Protein AF-A0A1J3K591-F1 (afdb_monomer_lite)

pLDDT: mean 91.21, std 9.26, range [36.5, 98.31]

Sequence (215 aa):
TPMNSPNGIKGLLQYFNLVEGCITMIKAYQNDNNFTYDWIVRTRVDGYWSDPLDAEYFITGQYLVPPGSSYGGLNDRFGVGDLNTSTVALSRLSLIPDLDSAGLTRLNSESAFKAQLSTHRVPYVTKPLPFCIMTDRTYDFPPSSYGVLVAALSSRGPLNGAKCRPCTVACSGSCVAEVMGKLNRGWSWTEWENGTMKLCDAHGDWEEGWEKIFD

Secondary structure (DSSP, 8-state):
--TT-TTHHHHHHHHHHHHHHHHHHHHHHHHHHT---S-EEEE-TTEEESSPPPGGG--TT-EEE-SSS-SSS---SEEEE-HHHHHHHH-TTTTHHHHHHTT--S--HHHHHHHHHHHTT--EEE---BEEEE------SSPPTTS--EEETT--S-BTT-EEE---EEE-THHHHHHHHHS-TTTT----GGGT--EE--SSSPPTTTHHHH-

Structure (mmCIF, N/CA/C/O backbone):
data_AF-A0A1J3K591-F1
#
_entry.id   AF-A0A1J3K591-F1
#
loop_
_atom_site.group_PDB
_atom_site.id
_atom_site.type_symbol
_atom_site.label_atom_id
_atom_site.label_alt_id
_atom_site.label_comp_id
_atom_site.label_asym_id
_atom_site.label_entity_id
_atom_site.label_seq_id
_atom_site.pdbx_PDB_ins_code
_atom_site.Cartn_x
_atom_site.Cartn_y
_atom_site.Cartn_z
_atom_site.occupancy
_atom_site.B_iso_or_equiv
_atom_site.auth_seq_id
_atom_site.auth_comp_id
_atom_site.auth_asym_id
_atom_site.auth_atom_id
_atom_site.pdbx_PDB_model_num
ATOM 1 N N . THR A 1 1 ? -10.699 21.336 -6.029 1.00 36.50 1 THR A N 1
ATOM 2 C CA . THR A 1 1 ? -10.665 20.051 -6.762 1.00 36.50 1 THR A CA 1
ATOM 3 C C . THR A 1 1 ? -9.854 19.066 -5.946 1.00 36.50 1 THR A C 1
ATOM 5 O O . THR A 1 1 ? -8.801 19.479 -5.470 1.00 36.50 1 THR A O 1
ATOM 8 N N . PRO A 1 2 ? -10.321 17.827 -5.698 1.00 44.12 2 PRO A N 1
ATOM 9 C CA . PRO A 1 2 ? -9.485 16.821 -5.047 1.00 44.12 2 PRO A CA 1
ATOM 10 C C . PRO A 1 2 ? -8.272 16.607 -5.951 1.00 44.12 2 PRO A C 1
ATOM 12 O O . PRO A 1 2 ? -8.447 16.297 -7.129 1.00 44.12 2 PRO A O 1
ATOM 15 N N . MET A 1 3 ? -7.068 16.865 -5.448 1.00 46.94 3 MET A N 1
ATOM 16 C CA . MET A 1 3 ? -5.860 16.704 -6.251 1.00 46.94 3 MET A CA 1
ATOM 17 C C . MET A 1 3 ? -5.702 15.220 -6.600 1.00 46.94 3 MET A C 1
ATOM 19 O O . MET A 1 3 ? -5.482 14.392 -5.719 1.00 46.94 3 MET A O 1
ATOM 23 N N . ASN A 1 4 ? -5.832 14.909 -7.890 1.00 54.69 4 ASN A N 1
ATOM 24 C CA . ASN A 1 4 ? -5.330 13.691 -8.531 1.00 54.69 4 ASN A CA 1
ATOM 25 C C . ASN A 1 4 ? -5.955 12.344 -8.112 1.00 54.69 4 ASN A C 1
ATOM 27 O O . ASN A 1 4 ? -5.320 11.306 -8.269 1.00 54.69 4 ASN A O 1
ATOM 31 N N . SER A 1 5 ? -7.211 12.315 -7.646 1.00 50.78 5 SER A N 1
ATOM 32 C CA . SER A 1 5 ? -7.946 11.044 -7.500 1.00 50.78 5 SER A CA 1
ATOM 33 C C . SER A 1 5 ? -8.604 10.635 -8.830 1.00 50.78 5 SER A C 1
ATOM 35 O O . SER A 1 5 ? -9.324 11.456 -9.414 1.00 50.78 5 SER A O 1
ATOM 37 N N . PRO A 1 6 ? -8.410 9.392 -9.319 1.00 57.81 6 PRO A N 1
ATOM 38 C CA . PRO A 1 6 ? -9.146 8.879 -10.473 1.00 57.81 6 PRO A CA 1
ATOM 39 C C . PRO A 1 6 ? -10.658 9.006 -10.232 1.00 57.81 6 PRO A C 1
ATOM 41 O O . PRO A 1 6 ? -11.162 8.560 -9.205 1.00 57.81 6 PRO A O 1
ATOM 44 N N . ASN A 1 7 ? -11.391 9.632 -11.158 1.00 63.91 7 ASN A N 1
ATOM 45 C CA . ASN A 1 7 ? -12.834 9.918 -11.042 1.00 63.91 7 ASN A CA 1
ATOM 46 C C . ASN A 1 7 ? -13.238 10.914 -9.926 1.00 63.91 7 ASN A C 1
ATOM 48 O O . ASN A 1 7 ? -14.419 11.015 -9.574 1.00 63.91 7 ASN A O 1
ATOM 52 N N . GLY A 1 8 ? -12.287 11.683 -9.383 1.00 78.69 8 GLY A N 1
ATOM 53 C CA . GLY A 1 8 ? -12.548 12.753 -8.417 1.00 78.69 8 GLY A CA 1
ATOM 54 C C . GLY A 1 8 ? -13.174 12.259 -7.107 1.00 78.69 8 GLY A C 1
ATOM 55 O O . GLY A 1 8 ? -12.870 11.175 -6.619 1.00 78.69 8 GLY A O 1
ATOM 56 N N . ILE A 1 9 ? -14.067 13.062 -6.516 1.00 82.44 9 ILE A N 1
ATOM 57 C CA . ILE A 1 9 ? -14.660 12.755 -5.202 1.00 82.44 9 ILE A CA 1
ATOM 58 C C . ILE A 1 9 ? -15.518 11.481 -5.212 1.00 82.44 9 ILE A C 1
ATOM 60 O O . ILE A 1 9 ? -15.535 10.752 -4.228 1.00 82.44 9 ILE A O 1
ATOM 64 N N . LYS A 1 10 ? -16.188 11.174 -6.333 1.00 84.69 10 LYS A N 1
ATOM 65 C CA . LYS A 1 10 ? -17.018 9.966 -6.462 1.00 84.69 10 LYS A CA 1
ATOM 66 C C . LYS A 1 10 ? -16.167 8.699 -6.377 1.00 84.69 10 LYS A C 1
ATOM 68 O O . LYS A 1 10 ? -16.510 7.796 -5.622 1.00 84.69 10 LYS A O 1
ATOM 73 N N . GLY A 1 11 ? -15.051 8.664 -7.110 1.00 85.44 11 GLY A N 1
ATOM 74 C CA . GLY A 1 11 ? -14.112 7.540 -7.067 1.00 85.44 11 GLY A CA 1
ATOM 75 C C . GLY A 1 11 ? -13.508 7.350 -5.677 1.00 85.44 11 GLY A C 1
ATOM 76 O O . GLY A 1 11 ? -13.436 6.228 -5.181 1.00 85.44 11 GLY A O 1
ATOM 77 N N . LEU A 1 12 ? -13.156 8.453 -5.013 1.00 86.69 12 LEU A N 1
ATOM 78 C CA . LEU A 1 12 ? -12.618 8.419 -3.656 1.00 86.69 12 LEU A CA 1
ATOM 79 C C . LEU A 1 12 ? -13.618 7.854 -2.634 1.00 86.69 12 LEU A C 1
ATOM 81 O O . LEU A 1 12 ? -13.263 6.965 -1.865 1.00 86.69 12 LEU A O 1
ATOM 85 N N . LEU A 1 13 ? -14.869 8.325 -2.648 1.00 91.00 13 LEU A N 1
ATOM 86 C CA . LEU A 1 13 ? -15.908 7.834 -1.737 1.00 91.00 13 LEU A CA 1
ATOM 87 C C . LEU A 1 13 ? -16.252 6.365 -1.996 1.00 91.00 13 LEU A C 1
ATOM 89 O O . LEU A 1 13 ? -16.456 5.610 -1.049 1.00 91.00 13 LEU A O 1
ATOM 93 N N . GLN A 1 14 ? -16.266 5.937 -3.263 1.00 91.00 14 GLN A N 1
ATOM 94 C CA . GLN A 1 14 ? -16.446 4.527 -3.604 1.00 91.00 14 GLN A CA 1
ATOM 95 C C . GLN A 1 14 ? -15.313 3.670 -3.031 1.00 91.00 14 GLN A C 1
ATOM 97 O O . GLN A 1 14 ? -15.577 2.635 -2.425 1.00 91.00 14 GLN A O 1
ATOM 102 N N . TYR A 1 15 ? -14.060 4.105 -3.182 1.00 90.00 15 TYR A N 1
ATOM 103 C CA . TYR A 1 15 ? -12.916 3.415 -2.593 1.00 90.00 15 TYR A CA 1
ATOM 104 C C . TYR A 1 15 ? -13.017 3.343 -1.063 1.00 90.00 15 TYR A C 1
ATOM 106 O O . TYR A 1 15 ? -12.830 2.270 -0.496 1.00 90.00 15 TYR A O 1
ATOM 114 N N . PHE A 1 16 ? -13.374 4.442 -0.395 1.00 93.81 16 PHE A N 1
ATOM 115 C CA . PHE A 1 16 ? -13.550 4.455 1.061 1.00 93.81 16 PHE A CA 1
ATOM 116 C C . PHE A 1 16 ? -14.646 3.495 1.514 1.00 93.81 16 PHE A C 1
ATOM 118 O O . PHE A 1 16 ? -14.434 2.740 2.457 1.00 93.81 16 PHE A O 1
ATOM 125 N N . ASN A 1 17 ? -15.768 3.456 0.796 1.00 94.31 17 ASN A N 1
ATOM 126 C CA . ASN A 1 17 ? -16.847 2.515 1.067 1.00 94.31 17 ASN A CA 1
ATOM 127 C C . ASN A 1 17 ? -16.401 1.050 0.909 1.00 94.31 17 ASN A C 1
ATOM 129 O O . ASN A 1 17 ? -16.771 0.207 1.719 1.00 94.31 17 ASN A O 1
ATOM 133 N N . LEU A 1 18 ? -15.585 0.737 -0.106 1.00 93.00 18 LEU A N 1
ATOM 134 C CA . LEU A 1 18 ? -15.038 -0.612 -0.294 1.00 93.00 18 LEU A CA 1
ATOM 135 C C . LEU A 1 18 ? -14.088 -1.007 0.843 1.00 93.00 18 LEU A C 1
ATOM 137 O O . LEU A 1 18 ? -14.161 -2.130 1.332 1.00 93.00 18 LEU A O 1
ATOM 141 N N . VAL A 1 19 ? -13.221 -0.089 1.280 1.00 93.81 19 VAL A N 1
ATOM 142 C CA . VAL A 1 19 ? -12.299 -0.339 2.399 1.00 93.81 19 VAL A CA 1
ATOM 143 C C . VAL A 1 19 ? -13.063 -0.530 3.711 1.00 93.81 19 VAL A C 1
ATOM 145 O O . VAL A 1 19 ? -12.751 -1.446 4.469 1.00 93.81 19 VAL A O 1
ATOM 148 N N . GLU A 1 20 ? -14.089 0.280 3.961 1.00 95.31 20 GLU A N 1
ATOM 149 C CA . GLU A 1 20 ? -14.912 0.159 5.166 1.00 95.31 20 GLU A CA 1
ATOM 150 C C . GLU A 1 20 ? -15.791 -1.097 5.157 1.00 95.31 20 GLU A C 1
ATOM 152 O O . GLU A 1 20 ? -15.973 -1.742 6.189 1.00 95.31 20 GLU A O 1
ATOM 157 N N . GLY A 1 21 ? -16.248 -1.534 3.983 1.00 95.69 21 GLY A N 1
ATOM 158 C CA . GLY A 1 21 ? -16.931 -2.818 3.832 1.00 95.69 21 GLY A CA 1
ATOM 159 C C . GLY A 1 21 ? -16.119 -3.997 4.384 1.00 95.69 21 GLY A C 1
ATOM 160 O O . GLY A 1 21 ? -16.699 -4.908 4.975 1.00 95.69 21 GLY A O 1
ATOM 161 N N . CYS A 1 22 ? -14.783 -3.954 4.292 1.00 94.56 22 CYS A N 1
ATOM 162 C CA . CYS A 1 22 ? -13.920 -4.997 4.849 1.00 94.56 22 CYS A CA 1
ATOM 163 C C . CYS A 1 22 ? -14.052 -5.115 6.374 1.00 94.56 22 CYS A C 1
ATOM 165 O O . CYS A 1 22 ? -14.155 -6.231 6.880 1.00 94.56 22 CYS A O 1
ATOM 167 N N . ILE A 1 23 ? -14.084 -4.000 7.121 1.00 94.88 23 ILE A N 1
ATOM 168 C CA . ILE A 1 23 ? -14.222 -4.073 8.585 1.00 94.88 23 ILE A CA 1
ATOM 169 C C . ILE A 1 23 ? -15.619 -4.555 8.991 1.00 94.88 23 ILE A C 1
ATOM 171 O O . ILE A 1 23 ? -15.750 -5.286 9.973 1.00 94.88 23 ILE A O 1
ATOM 175 N N . THR A 1 24 ? -16.653 -4.227 8.211 1.00 95.69 24 THR A N 1
ATOM 176 C CA . THR A 1 24 ? -17.999 -4.783 8.408 1.00 95.69 24 THR A CA 1
ATOM 177 C C . THR A 1 24 ? -18.005 -6.301 8.230 1.00 95.69 24 THR A C 1
ATOM 179 O O . THR A 1 24 ? -18.540 -7.006 9.084 1.00 95.69 24 THR A O 1
ATOM 182 N N . MET A 1 25 ? -17.365 -6.819 7.176 1.00 96.62 25 MET A N 1
ATOM 183 C CA . MET A 1 25 ? -17.257 -8.264 6.940 1.00 96.62 25 MET A CA 1
ATOM 184 C C . MET A 1 25 ? -16.450 -8.977 8.031 1.00 96.62 25 MET A C 1
ATOM 186 O O . MET A 1 25 ? -16.876 -10.023 8.514 1.00 96.62 25 MET A O 1
ATOM 190 N N . ILE A 1 26 ? -15.323 -8.396 8.455 1.00 96.12 26 ILE A N 1
ATOM 191 C CA . ILE A 1 26 ? -14.495 -8.925 9.548 1.00 96.12 26 ILE A CA 1
ATOM 192 C C . ILE A 1 26 ? -15.321 -9.050 10.835 1.00 96.12 26 ILE A C 1
ATOM 194 O O . ILE A 1 26 ? -15.361 -10.121 11.438 1.00 96.12 26 ILE A O 1
ATOM 198 N N . LYS A 1 27 ? -16.034 -7.984 11.225 1.00 95.94 27 LYS A N 1
ATOM 199 C CA . LYS A 1 27 ? -16.875 -7.973 12.432 1.00 95.94 27 LYS A CA 1
ATOM 200 C C . LYS A 1 27 ? -18.019 -8.981 12.354 1.00 95.94 27 LYS A C 1
ATOM 202 O O . LYS A 1 27 ? -18.279 -9.665 13.338 1.00 95.94 27 LYS A O 1
ATOM 207 N N . ALA A 1 28 ? -18.686 -9.087 11.203 1.00 97.62 28 ALA A N 1
ATOM 208 C CA . ALA A 1 28 ? -19.743 -10.076 10.999 1.00 97.62 28 ALA A CA 1
ATOM 209 C C . ALA A 1 28 ? -19.204 -11.501 11.192 1.00 97.62 28 ALA A C 1
ATOM 211 O O . ALA A 1 28 ? -19.742 -12.258 11.992 1.00 97.62 28 ALA A O 1
ATOM 212 N N . TYR A 1 29 ? -18.073 -11.822 10.560 1.00 97.94 29 TYR A N 1
ATOM 213 C CA . TYR A 1 29 ? -17.468 -13.147 10.665 1.00 97.94 29 TYR A CA 1
ATOM 214 C C . TYR A 1 29 ? -17.011 -13.488 12.092 1.00 97.94 29 TYR A C 1
ATOM 216 O O . TYR A 1 29 ? -17.231 -14.606 12.553 1.00 97.94 29 TYR A O 1
ATOM 224 N N . GLN A 1 30 ? -16.419 -12.530 12.814 1.00 97.62 30 GLN A N 1
ATOM 225 C CA . GLN A 1 30 ? -16.066 -12.692 14.229 1.00 97.62 30 GLN A CA 1
ATOM 226 C C . GLN A 1 30 ? -17.287 -13.009 15.100 1.00 97.62 30 GLN A C 1
ATOM 228 O O . GLN A 1 30 ? -17.226 -13.910 15.936 1.00 97.62 30 GLN A O 1
ATOM 233 N N . ASN A 1 31 ? -18.392 -12.288 14.888 1.00 97.75 31 ASN A N 1
ATOM 234 C CA . ASN A 1 31 ? -19.629 -12.482 15.640 1.00 97.75 31 ASN A CA 1
ATOM 235 C C . ASN A 1 31 ? -20.258 -13.848 15.347 1.00 97.75 31 ASN A C 1
ATOM 237 O O . ASN A 1 31 ? -20.613 -14.565 16.279 1.00 97.75 31 ASN A O 1
ATOM 241 N N . ASP A 1 32 ? -20.340 -14.229 14.071 1.00 98.31 32 ASP A N 1
ATOM 242 C CA . ASP A 1 32 ? -20.956 -15.488 13.640 1.00 98.31 32 ASP A CA 1
ATOM 243 C C . ASP A 1 32 ? -20.178 -16.723 14.124 1.00 98.31 32 ASP A C 1
ATOM 245 O O . ASP A 1 32 ? -20.752 -17.797 14.295 1.00 98.31 32 ASP A O 1
ATOM 249 N N . ASN A 1 33 ? -18.872 -16.574 14.372 1.00 98.19 33 ASN A N 1
ATOM 250 C CA . ASN A 1 33 ? -17.979 -17.674 14.748 1.00 98.19 33 ASN A CA 1
ATOM 251 C C . ASN A 1 33 ? -17.419 -17.560 16.177 1.00 98.19 33 ASN A C 1
ATOM 253 O O . ASN A 1 33 ? -16.599 -18.386 16.574 1.00 98.19 33 ASN A O 1
ATOM 257 N N . ASN A 1 34 ? -17.850 -16.562 16.954 1.00 97.44 34 ASN A N 1
ATOM 258 C CA . ASN A 1 34 ? -17.456 -16.340 18.348 1.00 97.44 34 ASN A CA 1
ATOM 259 C C . ASN A 1 34 ? -15.929 -16.344 18.587 1.00 97.44 34 ASN A C 1
ATOM 261 O O . ASN A 1 34 ? -15.426 -17.018 19.489 1.00 97.44 34 ASN A O 1
ATOM 265 N N . PHE A 1 35 ? -15.181 -15.591 17.777 1.00 97.31 35 PHE A N 1
ATOM 266 C CA . PHE A 1 35 ? -13.743 -15.385 17.980 1.00 97.31 35 PHE A CA 1
ATOM 267 C C . PHE A 1 35 ? -13.322 -13.955 17.630 1.00 97.31 35 PHE A C 1
ATOM 269 O O . PHE A 1 35 ? -14.078 -13.186 17.032 1.00 97.31 35 PHE A O 1
ATOM 276 N N . THR A 1 36 ? -12.091 -13.591 17.988 1.00 95.81 36 THR A N 1
ATOM 277 C CA . THR A 1 36 ? -11.501 -12.307 17.608 1.00 95.81 36 THR A CA 1
ATOM 278 C C . THR A 1 36 ? -10.207 -12.476 16.841 1.00 95.81 36 THR A C 1
ATOM 280 O O . THR A 1 36 ? -9.380 -13.304 17.208 1.00 95.81 36 THR A O 1
ATOM 283 N N . TYR A 1 37 ? -10.024 -11.680 15.787 1.00 97.31 37 TYR A N 1
ATOM 284 C CA . TYR A 1 37 ? -8.741 -11.609 15.099 1.00 97.31 37 TYR A CA 1
ATOM 285 C C . TYR A 1 37 ? -7.744 -10.822 15.945 1.00 97.31 37 TYR A C 1
ATOM 287 O O . TYR A 1 37 ? -8.010 -9.673 16.299 1.00 97.31 37 TYR A O 1
ATOM 295 N N . ASP A 1 38 ? -6.582 -11.415 16.206 1.00 96.50 38 ASP A N 1
ATOM 296 C CA . ASP A 1 38 ? -5.453 -10.696 16.803 1.00 96.50 38 ASP A CA 1
ATOM 297 C C . ASP A 1 38 ? -4.867 -9.675 15.822 1.00 96.50 38 ASP A C 1
ATOM 299 O O . ASP A 1 38 ? -4.450 -8.588 16.218 1.00 96.50 38 ASP A O 1
ATOM 303 N N . TRP A 1 39 ? -4.889 -10.009 14.528 1.00 97.75 39 TRP A N 1
ATOM 304 C CA . TRP A 1 39 ? -4.283 -9.223 13.460 1.00 97.75 39 TRP A CA 1
ATOM 305 C C . TRP A 1 39 ? -5.177 -9.158 12.234 1.00 97.75 39 TRP A C 1
ATOM 307 O O . TRP A 1 39 ? -5.773 -10.152 11.821 1.00 97.75 39 TRP A O 1
ATOM 317 N N . ILE A 1 40 ? -5.211 -7.986 11.611 1.00 97.75 40 ILE A N 1
ATOM 318 C CA . ILE A 1 40 ? -5.863 -7.757 10.329 1.00 97.75 40 ILE A CA 1
ATOM 319 C C . ILE A 1 40 ? -4.792 -7.302 9.344 1.00 97.75 40 ILE A C 1
ATOM 321 O O . ILE A 1 40 ? -4.128 -6.285 9.548 1.00 97.75 40 ILE A O 1
ATOM 32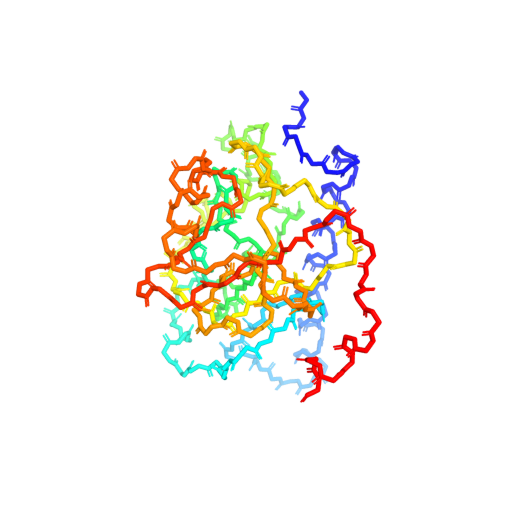5 N N . VAL A 1 41 ? -4.641 -8.064 8.262 1.00 96.38 41 VAL A N 1
ATOM 326 C CA . VAL A 1 41 ? -3.754 -7.737 7.144 1.00 96.38 41 VAL A CA 1
ATOM 327 C C . VAL A 1 41 ? -4.611 -7.270 5.978 1.00 96.38 41 VAL A C 1
ATOM 329 O O . VAL A 1 41 ? -5.421 -8.022 5.437 1.00 96.38 41 VAL A O 1
ATOM 332 N N . ARG A 1 42 ? -4.426 -6.018 5.570 1.00 94.81 42 ARG A N 1
ATOM 333 C CA . ARG A 1 42 ? -5.060 -5.438 4.392 1.00 94.81 42 ARG A CA 1
ATOM 334 C C . ARG A 1 42 ? -4.044 -5.414 3.265 1.00 94.81 42 ARG A C 1
ATOM 336 O O . ARG A 1 42 ? -3.058 -4.688 3.323 1.00 94.81 42 ARG A O 1
ATOM 343 N N . THR A 1 43 ? -4.352 -6.104 2.176 1.00 92.25 43 THR A N 1
ATOM 344 C CA . THR A 1 43 ? -3.591 -6.027 0.925 1.00 92.25 43 THR A CA 1
ATOM 345 C C . THR A 1 43 ? -4.526 -5.864 -0.270 1.00 92.25 43 THR A C 1
ATOM 347 O O . THR A 1 43 ? -5.741 -6.034 -0.149 1.00 92.25 43 THR A O 1
ATOM 350 N N . ARG A 1 44 ? -3.971 -5.497 -1.424 1.00 90.00 44 ARG A N 1
ATOM 351 C CA . ARG A 1 44 ? -4.699 -5.526 -2.693 1.00 90.00 44 ARG A CA 1
ATOM 352 C C . ARG A 1 44 ? -4.561 -6.907 -3.335 1.00 90.00 44 ARG A C 1
ATOM 354 O O . ARG A 1 44 ? -3.530 -7.555 -3.197 1.00 90.00 44 ARG A O 1
ATOM 361 N N . VAL A 1 45 ? -5.591 -7.327 -4.069 1.00 89.75 45 VAL A N 1
ATOM 362 C CA . VAL A 1 45 ? -5.610 -8.620 -4.782 1.00 89.75 45 VAL A CA 1
ATOM 363 C C . VAL A 1 45 ? -4.627 -8.641 -5.958 1.00 89.75 45 VAL A C 1
ATOM 365 O O . VAL A 1 45 ? -4.115 -9.693 -6.309 1.00 89.75 45 VAL A O 1
ATOM 368 N N . ASP A 1 46 ? -4.312 -7.479 -6.531 1.00 92.94 46 ASP A N 1
ATOM 369 C CA . ASP A 1 46 ? -3.318 -7.310 -7.600 1.00 92.94 46 ASP A CA 1
ATOM 370 C C . ASP A 1 46 ? -1.880 -7.128 -7.067 1.00 92.94 46 ASP A C 1
ATOM 372 O O . ASP A 1 46 ? -1.021 -6.571 -7.753 1.00 92.94 46 ASP A O 1
ATOM 376 N N . GLY A 1 47 ? -1.617 -7.552 -5.827 1.00 92.81 47 GLY A N 1
ATOM 377 C CA . GLY A 1 47 ? -0.292 -7.520 -5.218 1.00 92.81 47 GLY A CA 1
ATOM 378 C C . GLY A 1 47 ? 0.530 -8.768 -5.547 1.00 92.81 47 GLY A C 1
ATOM 379 O O . GLY A 1 47 ? 0.081 -9.880 -5.283 1.00 92.81 47 GLY A O 1
ATOM 380 N N . TYR A 1 48 ? 1.748 -8.582 -6.055 1.00 93.12 48 TYR A N 1
ATOM 381 C CA . TYR A 1 48 ? 2.763 -9.632 -6.150 1.00 93.12 48 TYR A CA 1
ATOM 382 C C . TYR A 1 48 ? 3.736 -9.518 -4.975 1.00 93.12 48 TYR A C 1
ATOM 384 O O . TYR A 1 48 ? 4.169 -8.412 -4.647 1.00 93.12 48 TYR A O 1
ATOM 392 N N . TRP A 1 49 ? 4.091 -10.651 -4.372 1.00 92.00 49 TRP A N 1
ATOM 393 C CA . TRP A 1 49 ? 4.972 -10.743 -3.208 1.00 92.00 49 TRP A CA 1
ATOM 394 C C . TRP A 1 49 ? 6.250 -11.481 -3.591 1.00 92.00 49 TRP A C 1
ATOM 396 O O . TRP A 1 49 ? 6.179 -12.618 -4.048 1.00 92.00 49 TRP A O 1
ATOM 406 N N . SER A 1 50 ? 7.406 -10.841 -3.412 1.00 87.88 50 SER A N 1
ATOM 407 C CA . SER A 1 50 ? 8.703 -11.468 -3.693 1.00 87.88 50 SER A CA 1
ATOM 408 C C . SER A 1 50 ? 9.240 -12.270 -2.512 1.00 87.88 50 SER A C 1
ATOM 410 O O . SER A 1 50 ? 10.053 -13.160 -2.725 1.00 87.88 50 SER A O 1
ATOM 412 N N . ASP A 1 51 ? 8.776 -11.977 -1.294 1.00 88.69 51 ASP A N 1
ATOM 413 C CA . ASP A 1 51 ? 9.153 -12.683 -0.069 1.00 88.69 51 ASP A CA 1
ATOM 414 C C . ASP A 1 51 ? 7.962 -12.771 0.914 1.00 88.69 51 ASP A C 1
ATOM 416 O O . ASP A 1 51 ? 7.011 -11.984 0.814 1.00 88.69 51 ASP A O 1
ATOM 420 N N . PRO A 1 52 ? 7.986 -13.716 1.877 1.00 90.12 52 PRO A N 1
ATOM 421 C CA . PRO A 1 52 ? 6.962 -13.836 2.915 1.00 90.12 52 PRO A CA 1
ATOM 422 C C . PRO A 1 52 ? 6.889 -12.624 3.856 1.00 90.12 52 PRO A C 1
ATOM 424 O O . PRO A 1 52 ? 7.858 -11.891 4.046 1.00 90.12 52 PRO A O 1
ATOM 427 N N . LEU A 1 53 ? 5.742 -12.464 4.522 1.00 90.69 53 LEU A N 1
ATOM 428 C CA . LEU A 1 53 ? 5.571 -11.490 5.600 1.00 90.69 53 LEU A CA 1
ATOM 429 C C . LEU A 1 53 ? 6.088 -12.070 6.929 1.00 90.69 53 LEU A C 1
ATOM 431 O O . LEU A 1 53 ? 5.578 -13.083 7.404 1.00 90.69 53 LEU A O 1
ATOM 435 N N . ASP A 1 54 ? 7.081 -11.418 7.528 1.00 91.19 54 ASP A N 1
ATOM 436 C CA . ASP A 1 54 ? 7.684 -11.814 8.806 1.00 91.19 54 ASP A CA 1
ATOM 437 C C . ASP A 1 54 ? 6.815 -11.438 10.033 1.00 91.19 54 ASP A C 1
ATOM 439 O O . ASP A 1 54 ? 5.961 -10.548 9.990 1.00 91.19 54 ASP A O 1
ATOM 443 N N . ALA A 1 55 ? 7.044 -12.101 11.168 1.00 94.12 55 ALA A N 1
ATOM 444 C CA . ALA A 1 55 ? 6.395 -11.787 12.439 1.00 94.12 55 ALA A CA 1
ATOM 445 C C . ALA A 1 55 ? 6.688 -10.351 12.926 1.00 94.12 55 ALA A C 1
ATOM 447 O O . ALA A 1 55 ? 5.874 -9.758 13.635 1.00 94.12 55 ALA A O 1
ATOM 448 N N . GLU A 1 56 ? 7.814 -9.751 12.527 1.00 94.38 56 GLU A N 1
ATOM 449 C CA . GLU A 1 56 ? 8.191 -8.393 12.939 1.00 94.38 56 GLU A CA 1
ATOM 450 C C . GLU A 1 56 ? 7.269 -7.269 12.421 1.00 94.38 56 GLU A C 1
ATOM 452 O O . GLU A 1 56 ? 7.419 -6.108 12.829 1.00 94.38 56 GLU A O 1
ATOM 457 N N . TYR A 1 57 ? 6.350 -7.584 11.500 1.00 95.06 57 TYR A N 1
ATOM 458 C CA . TYR A 1 57 ? 5.360 -6.650 10.956 1.00 95.06 57 TYR A CA 1
ATOM 459 C C . TYR A 1 57 ? 4.081 -6.554 11.806 1.00 95.06 57 TYR A C 1
ATOM 461 O O . TYR A 1 57 ? 3.247 -5.679 11.571 1.00 95.06 57 TYR A O 1
ATOM 469 N N . PHE A 1 58 ? 3.927 -7.417 12.810 1.00 96.75 58 PHE A N 1
ATOM 470 C CA . PHE A 1 58 ? 2.750 -7.493 13.670 1.00 96.75 58 PHE A CA 1
ATOM 471 C C . PHE A 1 58 ? 3.037 -6.809 15.016 1.00 96.75 58 PHE A C 1
ATOM 473 O O . PHE A 1 58 ? 3.512 -7.429 15.967 1.00 96.75 58 PHE A O 1
ATOM 480 N N . ILE A 1 59 ? 2.792 -5.495 15.088 1.00 96.88 59 ILE A N 1
ATOM 481 C CA . ILE A 1 59 ? 3.153 -4.647 16.238 1.00 96.88 59 ILE A CA 1
ATOM 482 C C . ILE A 1 59 ? 1.894 -4.171 16.967 1.00 96.88 59 ILE A C 1
ATOM 484 O O . ILE A 1 59 ? 1.071 -3.453 16.406 1.00 96.88 59 ILE A O 1
ATOM 488 N N . THR A 1 60 ? 1.740 -4.556 18.236 1.00 96.94 60 THR A N 1
ATOM 489 C CA . THR A 1 60 ? 0.510 -4.284 18.993 1.00 96.94 60 THR A CA 1
ATOM 490 C C . THR A 1 60 ? 0.353 -2.789 19.247 1.00 96.94 60 THR A C 1
ATOM 492 O O . THR A 1 60 ? 1.317 -2.100 19.588 1.00 96.94 60 THR A O 1
ATOM 495 N N . GLY A 1 61 ? -0.868 -2.279 19.097 1.00 97.62 61 GLY A N 1
ATOM 496 C CA . GLY A 1 61 ? -1.208 -0.875 19.296 1.00 97.62 61 GLY A CA 1
ATOM 497 C C . GLY A 1 61 ? -0.692 0.061 18.205 1.00 97.62 61 GLY A C 1
ATOM 498 O O . GLY A 1 61 ? -0.796 1.276 18.370 1.00 97.62 61 GLY A O 1
ATOM 499 N N . GLN A 1 62 ? -0.134 -0.464 17.110 1.00 98.06 62 GLN A N 1
ATOM 500 C CA . GLN A 1 62 ? 0.390 0.337 16.006 1.00 98.06 62 GLN A CA 1
ATOM 501 C C . GLN A 1 62 ? -0.136 -0.166 14.665 1.00 98.06 62 GLN A C 1
ATOM 503 O O . G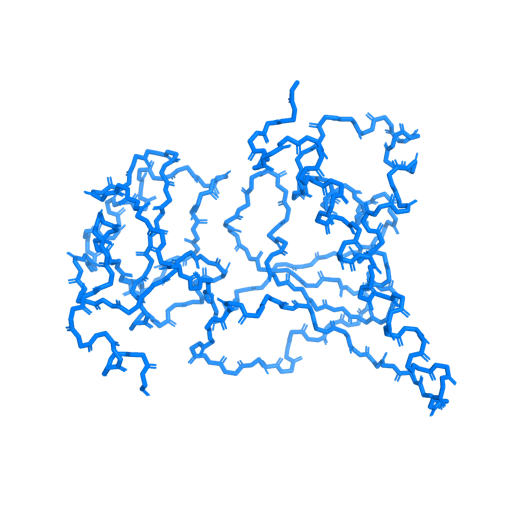LN A 1 62 ? -0.274 -1.366 14.447 1.00 98.06 62 GLN A O 1
ATOM 508 N N . TYR A 1 63 ? -0.398 0.766 13.751 1.00 98.31 63 TYR A N 1
ATOM 509 C CA . TYR A 1 63 ? -0.757 0.438 12.379 1.00 98.31 63 TYR A CA 1
ATOM 510 C C . TYR A 1 63 ? 0.470 0.535 11.469 1.00 98.31 63 TYR A C 1
ATOM 512 O O . TYR A 1 63 ? 1.103 1.585 11.358 1.00 98.31 63 TYR A O 1
ATOM 520 N N . LEU A 1 64 ? 0.829 -0.553 10.807 1.00 97.75 64 LEU A N 1
ATOM 521 C CA . LEU A 1 64 ? 1.970 -0.609 9.908 1.00 97.75 64 LEU A CA 1
ATOM 522 C C . LEU A 1 64 ? 1.553 -0.269 8.480 1.00 97.75 64 LEU A C 1
ATOM 524 O O . LEU A 1 64 ? 0.550 -0.777 7.985 1.00 97.75 64 LEU A O 1
ATOM 528 N N . VAL A 1 65 ? 2.359 0.545 7.802 1.00 96.50 65 VAL A N 1
ATOM 529 C CA . VAL A 1 65 ? 2.22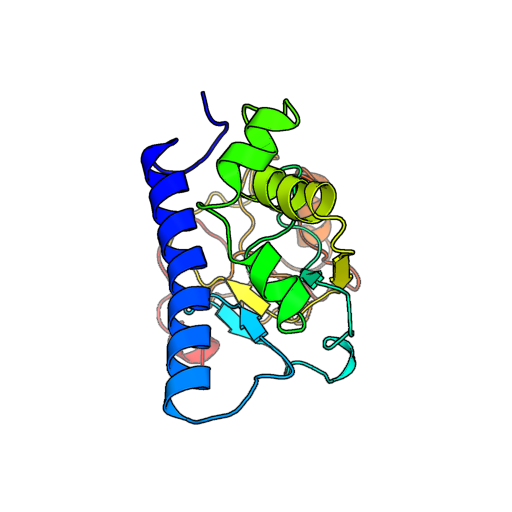6 0.857 6.371 1.00 96.50 65 VAL A CA 1
ATOM 530 C C . VAL A 1 65 ? 3.583 0.745 5.660 1.00 96.50 65 VAL A C 1
ATOM 532 O O . VAL A 1 65 ? 4.626 0.851 6.309 1.00 96.50 65 VAL A O 1
ATOM 535 N N . PRO A 1 66 ? 3.623 0.563 4.331 1.00 94.06 66 PRO A N 1
ATOM 536 C CA . PRO A 1 66 ? 4.871 0.653 3.579 1.00 94.06 66 PRO A CA 1
ATOM 537 C C . PRO A 1 66 ? 5.395 2.102 3.496 1.00 94.06 66 PRO A C 1
ATOM 539 O O . PRO A 1 66 ? 4.603 3.050 3.529 1.00 94.06 66 PRO A O 1
ATOM 542 N N . PRO A 1 67 ? 6.713 2.311 3.339 1.00 91.56 67 PRO A N 1
ATOM 543 C CA . PRO A 1 67 ? 7.269 3.603 2.951 1.00 91.56 67 PRO A CA 1
ATOM 544 C C . PRO A 1 67 ? 7.033 3.890 1.459 1.00 91.56 67 PRO A C 1
ATOM 546 O O . PRO A 1 67 ? 6.733 2.994 0.670 1.00 91.56 67 PRO A O 1
ATOM 549 N N . GLY A 1 68 ? 7.232 5.146 1.055 1.00 86.00 68 GLY A N 1
ATOM 550 C CA . GLY A 1 68 ? 7.197 5.549 -0.353 1.00 86.00 68 GLY A CA 1
ATOM 551 C C . GLY A 1 68 ? 5.832 5.381 -1.024 1.00 86.00 68 GLY A C 1
ATOM 552 O O . GLY A 1 68 ? 4.832 5.078 -0.376 1.00 86.00 68 GLY A O 1
ATOM 553 N N . SER A 1 69 ? 5.794 5.629 -2.336 1.00 78.62 69 SER A N 1
ATOM 554 C CA . SER A 1 69 ? 4.574 5.682 -3.149 1.00 78.62 69 SER A CA 1
ATOM 555 C C . SER A 1 69 ? 3.459 6.479 -2.461 1.00 78.62 69 SER A C 1
ATOM 557 O O . SER A 1 69 ? 2.305 6.044 -2.469 1.00 78.62 69 SER A O 1
ATOM 559 N N . SER A 1 70 ? 3.828 7.602 -1.830 1.00 77.56 70 SER A N 1
ATOM 560 C CA . SER A 1 70 ? 2.912 8.408 -1.040 1.00 77.56 70 SER A CA 1
ATOM 561 C C . SER A 1 70 ? 2.794 9.845 -1.554 1.00 77.56 70 SER A C 1
ATOM 563 O O . SER A 1 70 ? 3.767 10.590 -1.639 1.00 77.56 70 SER A O 1
ATOM 565 N N . TYR A 1 71 ? 1.574 10.272 -1.855 1.00 80.56 71 TYR A N 1
ATOM 566 C CA . TYR A 1 71 ? 1.187 11.608 -2.276 1.00 80.56 71 TYR A CA 1
ATOM 567 C C . TYR A 1 71 ? 0.870 12.510 -1.074 1.00 80.56 71 TYR A C 1
ATOM 569 O O . TYR A 1 71 ? -0.255 12.975 -0.873 1.00 80.56 71 TYR A O 1
ATOM 577 N N . GLY A 1 72 ? 1.882 12.745 -0.232 1.00 80.25 72 GLY A N 1
ATOM 578 C CA . GLY A 1 72 ? 1.762 13.596 0.962 1.00 80.25 72 GLY A CA 1
ATOM 579 C C . GLY A 1 72 ? 0.957 12.962 2.104 1.00 80.25 72 GLY A C 1
ATOM 580 O O . GLY A 1 72 ? 0.444 13.666 2.978 1.00 80.25 72 GLY A O 1
ATOM 581 N N . GLY A 1 73 ? 0.818 11.638 2.090 1.00 90.56 73 GLY A N 1
ATOM 582 C CA . GLY A 1 73 ? 0.057 10.859 3.059 1.00 90.56 73 GLY A CA 1
ATOM 583 C C . GLY A 1 73 ? 0.779 9.590 3.495 1.00 90.56 73 GLY A C 1
ATOM 584 O O . GLY A 1 73 ? 2.005 9.576 3.606 1.00 90.56 73 GLY A O 1
ATOM 585 N N . LEU A 1 74 ? 0.008 8.538 3.763 1.00 93.75 74 LEU A N 1
ATOM 586 C CA . LEU A 1 74 ? 0.523 7.190 4.003 1.00 93.75 74 LEU A CA 1
ATOM 587 C C . LEU A 1 74 ? 0.183 6.287 2.824 1.00 93.75 74 LEU A C 1
ATOM 589 O O . LEU A 1 74 ? -0.932 6.354 2.311 1.00 93.75 74 LEU A O 1
ATOM 593 N N . ASN A 1 75 ? 1.128 5.427 2.448 1.00 92.50 75 ASN A N 1
ATOM 594 C CA . ASN A 1 75 ? 0.912 4.401 1.439 1.00 92.50 75 ASN A CA 1
ATOM 595 C C . ASN A 1 75 ? -0.234 3.487 1.882 1.00 92.50 75 ASN A C 1
ATOM 597 O O . ASN A 1 75 ? -0.118 2.746 2.857 1.00 92.50 75 ASN A O 1
ATOM 601 N N . ASP A 1 76 ? -1.352 3.562 1.169 1.00 90.56 76 ASP A N 1
ATOM 602 C CA . ASP A 1 76 ? -2.576 2.843 1.497 1.00 90.56 76 ASP A CA 1
ATOM 603 C C . ASP A 1 76 ? -2.718 1.542 0.694 1.00 90.56 76 ASP A C 1
ATOM 605 O O . ASP A 1 76 ? -3.815 0.991 0.601 1.00 90.56 76 ASP A O 1
ATOM 609 N N . ARG A 1 77 ? -1.634 1.029 0.090 1.00 92.56 77 ARG A N 1
ATOM 610 C CA . ARG A 1 77 ? -1.630 -0.214 -0.711 1.00 92.56 77 ARG A CA 1
ATOM 611 C C . ARG A 1 77 ? -1.513 -1.469 0.149 1.00 92.56 77 ARG A C 1
ATOM 613 O O . ARG A 1 77 ? -2.011 -2.517 -0.255 1.00 92.56 77 ARG A O 1
ATOM 620 N N . PHE A 1 78 ? -0.970 -1.342 1.353 1.00 94.75 78 PHE A N 1
ATOM 621 C CA . PHE A 1 78 ? -0.898 -2.405 2.347 1.00 94.75 78 PHE A CA 1
ATOM 622 C C . PHE A 1 78 ? -1.067 -1.828 3.752 1.00 94.75 78 PHE A C 1
ATOM 624 O O . PHE A 1 78 ? -0.737 -0.665 3.987 1.00 94.75 78 PHE A O 1
ATOM 631 N N . GLY A 1 79 ? -1.563 -2.631 4.686 1.00 96.38 79 GLY A N 1
ATOM 632 C CA . GLY A 1 79 ? -1.469 -2.300 6.097 1.00 96.38 79 GLY A CA 1
ATOM 633 C C . GLY A 1 79 ? -1.707 -3.488 7.014 1.00 96.38 79 GLY A C 1
ATOM 634 O O . GLY A 1 79 ? -2.392 -4.439 6.642 1.00 96.38 79 GLY A O 1
ATOM 635 N N . VAL A 1 80 ? -1.124 -3.419 8.207 1.00 97.81 80 VAL A N 1
ATOM 636 C CA . VAL A 1 80 ? -1.275 -4.430 9.262 1.00 97.81 80 VAL A CA 1
ATOM 637 C C . VAL A 1 80 ? -1.531 -3.721 10.572 1.00 97.81 80 VAL A C 1
ATOM 639 O O . VAL A 1 80 ? -0.840 -2.763 10.903 1.00 97.81 80 VAL A O 1
ATOM 642 N N . GLY A 1 81 ? -2.497 -4.206 11.333 1.00 98.06 81 GLY A N 1
ATOM 643 C CA . GLY A 1 81 ? -2.719 -3.746 12.692 1.00 98.06 81 GLY A CA 1
ATOM 644 C C . GLY A 1 81 ? -3.491 -4.776 13.492 1.00 98.06 81 GLY A C 1
ATOM 645 O O . GLY A 1 81 ? -4.060 -5.721 12.940 1.00 98.06 81 GLY A O 1
ATOM 646 N N . ASP A 1 82 ? -3.541 -4.570 14.799 1.00 97.31 82 ASP A N 1
ATOM 647 C CA . ASP A 1 82 ? -4.508 -5.265 15.642 1.00 97.31 82 ASP A CA 1
ATOM 648 C C . ASP A 1 82 ? -5.947 -4.819 15.319 1.00 97.31 82 ASP A C 1
ATOM 650 O O . ASP A 1 82 ? -6.186 -3.915 14.507 1.00 97.31 82 ASP A O 1
ATOM 654 N N . LEU A 1 83 ? -6.933 -5.449 15.960 1.00 96.25 83 LEU A N 1
ATOM 655 C CA . LEU A 1 83 ? -8.346 -5.147 15.728 1.00 96.25 83 LEU A CA 1
ATOM 656 C C . LEU A 1 83 ? -8.694 -3.666 15.958 1.00 96.25 83 LEU A C 1
ATOM 658 O O . LEU A 1 83 ? -9.484 -3.094 15.203 1.00 96.25 83 LEU A O 1
ATOM 662 N N . ASN A 1 84 ? -8.102 -3.023 16.966 1.00 96.56 84 ASN A N 1
ATOM 663 C CA . ASN A 1 84 ? -8.428 -1.645 17.339 1.00 96.56 84 ASN A CA 1
ATOM 664 C C . ASN A 1 84 ? -7.868 -0.647 16.324 1.00 96.56 84 ASN A C 1
ATOM 666 O O . ASN A 1 84 ? -8.598 0.190 15.786 1.00 96.56 84 ASN A O 1
ATOM 670 N N . THR A 1 85 ? -6.576 -0.765 16.033 1.00 98.19 85 THR A N 1
ATOM 671 C CA . THR A 1 85 ? -5.883 0.088 15.064 1.00 98.19 85 THR A CA 1
ATOM 672 C C . THR A 1 85 ? -6.449 -0.097 13.659 1.00 98.19 85 THR A C 1
ATOM 674 O O . THR A 1 85 ? -6.711 0.889 12.968 1.00 98.19 85 THR A O 1
ATOM 677 N N . SER A 1 86 ? -6.749 -1.338 13.268 1.00 98.06 86 SER A N 1
ATOM 678 C CA . SER A 1 86 ? -7.355 -1.653 11.972 1.00 98.06 86 SER A CA 1
ATOM 679 C C . SER A 1 86 ? -8.804 -1.195 11.867 1.00 98.06 86 SER A C 1
ATOM 681 O O . SER A 1 86 ? -9.223 -0.764 10.796 1.00 98.06 86 SER A O 1
ATOM 683 N N . THR A 1 87 ? -9.571 -1.213 12.963 1.00 97.44 87 THR A N 1
ATOM 684 C CA . THR A 1 87 ? -10.930 -0.651 12.965 1.00 97.44 87 THR A CA 1
ATOM 685 C C . THR A 1 87 ? -10.894 0.820 12.579 1.00 97.44 87 THR A C 1
ATOM 687 O O . THR A 1 87 ? -11.639 1.229 11.692 1.00 97.44 87 THR A O 1
ATOM 690 N N . VAL A 1 88 ? -9.996 1.606 13.180 1.00 97.81 88 VAL A N 1
ATOM 691 C CA . VAL A 1 88 ? -9.823 3.009 12.789 1.00 97.81 88 VAL A CA 1
ATOM 692 C C . VAL A 1 88 ? -9.326 3.086 11.355 1.00 97.81 88 VAL A C 1
ATOM 694 O O . VAL A 1 88 ? -9.950 3.769 10.555 1.00 97.81 88 VAL A O 1
ATOM 697 N N . ALA A 1 89 ? -8.247 2.379 11.003 1.00 97.38 89 ALA A N 1
ATOM 698 C CA . ALA A 1 89 ? -7.625 2.452 9.682 1.00 97.38 89 ALA A CA 1
ATOM 699 C C . ALA A 1 89 ? -8.605 2.170 8.531 1.00 97.38 89 ALA A C 1
ATOM 701 O O . ALA A 1 89 ? -8.575 2.871 7.519 1.00 97.38 89 ALA A O 1
ATOM 702 N N . LEU A 1 90 ? -9.499 1.195 8.703 1.00 96.88 90 LEU A N 1
ATOM 703 C CA . LEU A 1 90 ? -10.457 0.771 7.683 1.00 96.88 90 LEU A CA 1
ATOM 704 C C . LEU A 1 90 ? -11.759 1.589 7.668 1.00 96.88 90 LEU A C 1
ATOM 706 O O . LEU A 1 90 ? -12.469 1.540 6.669 1.00 96.88 90 LEU A O 1
ATOM 710 N N . SER A 1 91 ? -12.058 2.386 8.700 1.00 96.69 91 SER A N 1
ATOM 711 C CA . SER A 1 91 ? -13.276 3.222 8.784 1.00 96.69 91 SER A CA 1
ATOM 712 C C . SER A 1 91 ? -13.160 4.514 7.958 1.00 96.69 91 SER A C 1
ATOM 714 O O . SER A 1 91 ? -13.271 5.629 8.462 1.00 96.69 91 SER A O 1
ATOM 716 N N . ARG A 1 92 ? -12.848 4.367 6.667 1.00 94.19 92 ARG A N 1
ATOM 717 C CA . ARG A 1 92 ? -12.480 5.473 5.769 1.00 94.19 92 ARG A CA 1
ATOM 718 C C . ARG A 1 92 ? -13.632 6.430 5.467 1.00 94.19 92 ARG A C 1
ATOM 720 O O . ARG A 1 92 ? -13.380 7.594 5.166 1.00 94.19 92 ARG A O 1
ATOM 727 N N . LEU A 1 93 ? -14.870 5.944 5.487 1.00 94.62 93 LEU A N 1
ATOM 728 C CA . LEU A 1 93 ? -16.072 6.698 5.143 1.00 94.62 93 LEU A CA 1
ATOM 729 C C . LEU A 1 93 ? -16.742 7.273 6.396 1.00 94.62 93 LEU A C 1
ATOM 731 O O . LEU A 1 93 ? -17.055 8.464 6.425 1.00 94.62 93 LEU A O 1
ATOM 735 N N . SER A 1 94 ? -16.930 6.459 7.435 1.00 95.94 94 SER A N 1
ATOM 736 C CA . SER A 1 94 ? -17.602 6.873 8.674 1.00 95.94 94 SER A CA 1
ATOM 737 C C . SER A 1 94 ? -16.814 7.890 9.493 1.00 95.94 94 SER A C 1
ATOM 739 O O . SER A 1 94 ? -17.430 8.638 10.246 1.00 95.94 94 SER A O 1
ATOM 741 N N . LEU A 1 95 ? -15.492 7.987 9.309 1.00 96.12 95 LEU A N 1
ATOM 742 C CA . LEU A 1 95 ? -14.650 8.971 10.001 1.00 96.12 95 LEU A CA 1
ATOM 743 C C . LEU A 1 95 ? -14.482 10.300 9.244 1.00 96.12 95 LEU A C 1
ATOM 745 O O . LEU A 1 95 ? -13.800 11.202 9.727 1.00 96.12 95 LEU A O 1
ATOM 749 N N . ILE A 1 96 ? -15.114 10.478 8.076 1.00 94.69 96 ILE A N 1
ATOM 750 C CA . ILE A 1 96 ? -15.087 11.767 7.358 1.00 94.69 96 ILE A CA 1
ATOM 751 C C . ILE A 1 96 ? -15.606 12.938 8.221 1.00 94.69 96 ILE A C 1
ATOM 753 O O . ILE A 1 96 ? -14.952 13.984 8.206 1.00 94.69 96 ILE A O 1
ATOM 757 N N . PRO A 1 97 ? -16.716 12.817 8.982 1.00 96.06 97 PRO A N 1
ATOM 758 C CA . PRO A 1 97 ? -17.198 13.904 9.840 1.00 96.06 97 PRO A CA 1
ATOM 759 C C . PRO A 1 97 ? -16.191 14.336 10.914 1.00 96.06 97 PRO A C 1
ATOM 761 O O . PRO A 1 97 ? -16.125 15.519 11.248 1.00 96.06 97 PRO A O 1
ATOM 764 N N . ASP A 1 98 ? -15.371 13.411 11.415 1.00 97.31 98 ASP A N 1
ATOM 765 C CA . ASP A 1 98 ? -14.342 13.709 12.416 1.00 97.31 98 ASP A CA 1
ATOM 766 C C . ASP A 1 98 ? -13.178 14.490 11.792 1.00 97.31 98 ASP A C 1
ATOM 768 O O . ASP A 1 98 ? -12.643 15.419 12.402 1.00 97.31 98 ASP A O 1
ATOM 772 N N . LEU A 1 99 ? -12.823 14.175 10.539 1.00 96.06 99 LEU A N 1
ATOM 773 C CA . LEU A 1 99 ? -11.855 14.961 9.770 1.00 96.06 99 LEU A CA 1
ATOM 774 C C . LEU A 1 99 ? -12.368 16.381 9.503 1.00 96.06 99 LEU A C 1
ATOM 776 O O . LEU A 1 99 ? -11.622 17.343 9.687 1.00 96.06 99 LEU A O 1
ATOM 780 N N . ASP A 1 100 ? -13.633 16.516 9.104 1.00 95.50 100 ASP A N 1
ATOM 781 C CA . ASP A 1 100 ? -14.261 17.816 8.847 1.00 95.50 100 ASP A CA 1
ATOM 782 C C . ASP A 1 100 ? -14.343 18.666 10.123 1.00 95.50 100 ASP A C 1
ATOM 784 O O . ASP A 1 100 ? -13.928 19.825 10.127 1.00 95.50 100 ASP A O 1
ATOM 788 N N . SER A 1 101 ? -14.750 18.058 11.241 1.00 97.06 101 SER A N 1
ATOM 789 C CA . SER A 1 101 ? -14.811 18.711 12.557 1.00 97.06 101 SER A CA 1
ATOM 790 C C . SER A 1 101 ? -13.434 19.159 13.060 1.00 97.06 101 SER A C 1
ATOM 792 O O . SER A 1 101 ? -13.324 20.158 13.770 1.00 97.06 101 SER A O 1
ATOM 794 N N . ALA A 1 102 ? -12.367 18.460 12.663 1.00 96.38 102 ALA A N 1
ATOM 795 C CA . ALA A 1 102 ? -10.983 18.858 12.916 1.00 96.38 102 ALA A CA 1
ATOM 796 C C . ALA A 1 102 ? -10.456 19.927 11.931 1.00 96.38 102 ALA A C 1
ATOM 798 O O . ALA A 1 102 ? -9.288 20.313 12.003 1.00 96.38 102 ALA A O 1
ATOM 799 N N . GLY A 1 103 ? -11.284 20.403 10.993 1.00 96.31 103 GLY A N 1
ATOM 800 C CA . GLY A 1 103 ? -10.915 21.380 9.965 1.00 96.31 103 GLY A CA 1
ATOM 801 C C . GLY A 1 103 ? -10.038 20.811 8.842 1.00 96.31 103 GLY A C 1
ATOM 802 O O . GLY A 1 103 ? -9.460 21.567 8.055 1.00 96.31 103 GLY A O 1
ATOM 803 N N . LEU A 1 104 ? -9.914 19.485 8.748 1.00 94.50 104 LEU A N 1
ATOM 804 C CA . LEU A 1 104 ? -9.031 18.797 7.811 1.00 94.50 104 LEU A CA 1
ATOM 805 C C . LEU A 1 104 ? -9.751 18.548 6.480 1.00 94.50 104 LEU A C 1
ATOM 807 O O . LEU A 1 104 ? -10.339 17.497 6.235 1.00 94.50 104 LEU A O 1
ATOM 811 N N . THR A 1 105 ? -9.679 19.534 5.589 1.00 90.06 105 THR A N 1
ATOM 812 C CA . THR A 1 105 ? -10.389 19.525 4.300 1.00 90.06 105 THR A CA 1
ATOM 813 C C . THR A 1 105 ? -9.446 19.360 3.104 1.00 90.06 105 THR A C 1
ATOM 815 O O . THR A 1 105 ? -8.234 19.549 3.201 1.00 90.06 105 THR A O 1
ATOM 818 N N . ARG A 1 106 ? -10.012 19.042 1.927 1.00 86.44 106 ARG A N 1
ATOM 819 C CA . ARG A 1 106 ? -9.296 18.944 0.631 1.00 86.44 106 ARG A CA 1
ATOM 820 C C . ARG A 1 106 ? -8.159 17.910 0.604 1.00 86.44 106 ARG A C 1
ATOM 822 O O . ARG A 1 106 ? -7.180 18.076 -0.121 1.00 86.44 106 ARG A O 1
ATOM 829 N N . LEU A 1 107 ? -8.313 16.830 1.360 1.00 89.19 107 LEU A N 1
ATOM 830 C CA . LEU A 1 107 ? -7.349 15.738 1.418 1.00 89.19 107 LEU A CA 1
ATOM 831 C C . LEU A 1 107 ? -7.537 14.766 0.242 1.00 89.19 107 LEU A C 1
ATOM 833 O O . LEU A 1 107 ? -8.663 14.481 -0.170 1.00 89.19 107 LEU A O 1
ATOM 837 N N . ASN A 1 108 ? -6.432 14.246 -0.297 1.00 87.75 108 ASN A N 1
ATOM 838 C CA . ASN A 1 108 ? -6.458 13.064 -1.164 1.00 87.75 108 ASN A CA 1
ATOM 839 C C . ASN A 1 108 ? -6.601 11.782 -0.311 1.00 87.75 108 ASN A C 1
ATOM 841 O O . ASN A 1 108 ? -6.617 11.865 0.918 1.00 87.75 108 ASN A O 1
ATOM 845 N N . SER A 1 109 ? -6.686 10.605 -0.945 1.00 89.06 109 SER A N 1
ATOM 846 C CA . SER A 1 109 ? -6.849 9.321 -0.235 1.00 89.06 109 SER A CA 1
ATOM 847 C C . SER A 1 109 ? -5.826 9.124 0.880 1.00 89.06 109 SER A C 1
ATOM 849 O O . SER A 1 109 ? -6.180 8.893 2.033 1.00 89.06 109 SER A O 1
ATOM 851 N N . GLU A 1 110 ? -4.551 9.269 0.562 1.00 91.38 110 GLU A N 1
ATOM 852 C CA . GLU A 1 110 ? -3.462 8.936 1.465 1.00 91.38 110 GLU A CA 1
ATOM 853 C C . GLU A 1 110 ? -3.278 9.996 2.554 1.00 91.38 110 GLU A C 1
ATOM 855 O O . GLU A 1 110 ? -2.993 9.670 3.708 1.00 91.38 110 GLU A O 1
ATOM 860 N N . SER A 1 111 ? -3.468 11.278 2.226 1.00 92.50 111 SER A N 1
ATOM 861 C CA . SER A 1 111 ? -3.454 12.350 3.226 1.00 92.50 111 SER A CA 1
ATOM 862 C C . SER A 1 111 ? -4.647 12.232 4.177 1.00 92.50 111 SER A C 1
ATOM 864 O O . SER A 1 111 ? -4.480 12.418 5.379 1.00 92.50 111 SER A O 1
ATOM 866 N N . ALA A 1 112 ? -5.828 11.849 3.676 1.00 93.81 112 ALA A N 1
ATOM 867 C CA . ALA A 1 112 ? -6.980 11.514 4.514 1.00 93.81 112 ALA A CA 1
ATOM 868 C C . ALA A 1 112 ? -6.706 10.281 5.380 1.00 93.81 112 ALA A C 1
ATOM 870 O O . ALA A 1 112 ? -7.251 10.159 6.472 1.00 93.81 112 ALA A O 1
ATOM 871 N N . PHE A 1 113 ? -5.871 9.352 4.908 1.00 95.56 113 PHE A N 1
ATOM 872 C CA . PHE A 1 113 ? -5.486 8.175 5.681 1.00 95.56 113 PHE A CA 1
ATOM 873 C C . PHE A 1 113 ? -4.598 8.542 6.860 1.00 95.56 113 PHE A C 1
ATOM 875 O O . PHE A 1 113 ? -4.927 8.239 8.006 1.00 95.56 113 PHE A O 1
ATOM 882 N N . LYS A 1 114 ? -3.553 9.324 6.596 1.00 96.19 114 LYS A N 1
ATOM 883 C CA . LYS A 1 114 ? -2.701 9.892 7.639 1.00 96.19 114 LYS A CA 1
ATOM 884 C C . LYS A 1 114 ? -3.491 10.712 8.664 1.00 96.19 114 LYS A C 1
ATOM 886 O O . LYS A 1 114 ? -3.286 10.561 9.869 1.00 96.19 114 LYS A O 1
ATOM 891 N N . ALA A 1 115 ? -4.373 11.586 8.180 1.00 96.19 115 ALA A N 1
ATOM 892 C CA . ALA A 1 115 ? -5.201 12.453 9.012 1.00 96.19 115 ALA A CA 1
ATOM 893 C C . ALA A 1 115 ? -6.099 11.640 9.949 1.00 96.19 115 ALA A C 1
ATOM 895 O O . ALA A 1 115 ? -6.108 11.898 11.144 1.00 96.19 115 ALA A O 1
ATOM 896 N N . GLN A 1 116 ? -6.770 10.612 9.431 1.00 96.75 116 GLN A N 1
ATOM 897 C CA . GLN A 1 116 ? -7.638 9.735 10.215 1.00 96.75 116 GLN A CA 1
ATOM 898 C C . GLN A 1 116 ? -6.890 9.047 11.358 1.00 96.75 116 GLN A C 1
ATOM 900 O O . GLN A 1 116 ? -7.329 9.122 12.503 1.00 96.75 116 GLN A O 1
ATOM 905 N N . LEU A 1 117 ? -5.739 8.423 11.083 1.00 97.69 117 LEU A N 1
ATOM 906 C CA . LEU A 1 117 ? -4.952 7.788 12.147 1.00 97.69 117 LEU A CA 1
ATOM 907 C C . LEU A 1 117 ? -4.529 8.814 13.210 1.00 97.69 117 LEU A C 1
ATOM 909 O O . LEU A 1 117 ? -4.634 8.551 14.405 1.00 97.69 117 LEU A O 1
ATOM 913 N N . SER A 1 118 ? -4.132 10.013 12.778 1.00 97.38 118 SER A N 1
ATOM 914 C CA . SER A 1 118 ? -3.696 11.091 13.675 1.00 97.38 118 SER A CA 1
ATOM 915 C C . SER A 1 118 ? -4.837 11.629 14.550 1.00 97.38 118 SER A C 1
ATOM 917 O O . SER A 1 118 ? -4.670 11.742 15.764 1.00 97.38 118 SER A O 1
ATOM 919 N N . THR A 1 119 ? -6.005 11.918 13.966 1.00 97.69 119 THR A N 1
ATOM 920 C CA . THR A 1 119 ? -7.195 12.424 14.675 1.00 97.69 119 THR A CA 1
ATOM 921 C C . THR A 1 119 ? -7.659 11.451 15.758 1.00 97.69 119 THR A C 1
ATOM 923 O O . THR A 1 119 ? -8.009 11.872 16.859 1.00 97.69 119 THR A O 1
ATOM 926 N N . HIS A 1 120 ? -7.570 10.146 15.491 1.00 97.56 120 HIS A N 1
ATOM 927 C CA . HIS A 1 120 ? -7.950 9.091 16.434 1.00 97.56 120 HIS A CA 1
ATOM 928 C C . HIS A 1 120 ? -6.789 8.584 17.299 1.00 97.56 120 HIS A C 1
ATOM 930 O O . HIS A 1 120 ? -6.951 7.601 18.020 1.00 97.56 120 HIS A O 1
ATOM 936 N N . ARG A 1 121 ? -5.631 9.259 17.262 1.00 97.69 121 ARG A N 1
ATOM 937 C CA . ARG A 1 121 ? -4.433 8.925 18.053 1.00 97.69 121 ARG A CA 1
ATOM 938 C C . ARG A 1 121 ? -3.986 7.470 17.889 1.00 97.69 121 ARG A C 1
ATOM 940 O O . ARG A 1 121 ? -3.512 6.864 18.845 1.00 97.69 121 ARG A O 1
ATOM 947 N N . VAL A 1 122 ? -4.126 6.924 16.684 1.00 98.19 122 VAL A N 1
ATOM 948 C CA . VAL A 1 122 ? -3.588 5.614 16.317 1.00 98.19 122 VAL A CA 1
ATOM 949 C C . VAL A 1 122 ? -2.143 5.807 15.863 1.00 98.19 122 VAL A C 1
ATOM 951 O O . VAL A 1 122 ? -1.919 6.411 14.808 1.00 98.19 122 VAL A O 1
ATOM 954 N N . PRO A 1 123 ? -1.146 5.332 16.633 1.00 97.88 123 PRO A N 1
ATOM 955 C CA . PRO A 1 123 ? 0.239 5.365 16.197 1.00 97.88 123 PRO A CA 1
ATOM 956 C C . PRO A 1 123 ? 0.407 4.513 14.942 1.00 97.88 123 PRO A C 1
ATOM 958 O O . PRO A 1 123 ? -0.231 3.469 14.794 1.00 97.88 123 PRO A O 1
ATOM 961 N N . TYR A 1 124 ? 1.292 4.939 14.050 1.00 97.19 124 TYR A N 1
ATOM 962 C CA . TYR A 1 124 ? 1.633 4.170 12.865 1.00 97.19 124 TYR A CA 1
ATOM 963 C C . TYR A 1 124 ? 3.141 4.129 12.653 1.00 97.19 124 TYR A C 1
ATOM 965 O O . TYR A 1 124 ? 3.864 5.046 13.050 1.00 97.19 124 TYR A O 1
ATOM 973 N N . VAL A 1 125 ? 3.602 3.073 11.988 1.00 96.69 125 VAL A N 1
ATOM 974 C CA . VAL A 1 125 ? 5.008 2.876 11.627 1.00 96.69 125 VAL A CA 1
ATOM 975 C C . VAL A 1 125 ? 5.147 2.505 10.166 1.00 96.69 125 VAL A C 1
ATOM 977 O O . VAL A 1 125 ? 4.285 1.855 9.579 1.00 96.69 125 VAL A O 1
ATOM 980 N N . THR A 1 126 ? 6.261 2.922 9.577 1.00 94.81 126 THR A N 1
ATOM 981 C CA . THR A 1 126 ? 6.631 2.555 8.214 1.00 94.81 126 THR A CA 1
ATOM 982 C C . THR A 1 126 ? 7.677 1.450 8.248 1.00 94.81 126 THR A C 1
ATOM 984 O O . THR A 1 126 ? 8.748 1.666 8.818 1.00 94.81 126 THR A O 1
ATOM 987 N N . LYS A 1 127 ? 7.413 0.303 7.612 1.00 93.88 127 LYS A N 1
ATOM 988 C CA . LYS A 1 127 ? 8.435 -0.731 7.379 1.00 93.88 127 LYS A CA 1
ATOM 989 C C . LYS A 1 127 ? 8.501 -1.127 5.904 1.00 93.88 127 LYS A C 1
ATOM 991 O O . LYS A 1 127 ? 7.444 -1.258 5.285 1.00 93.88 127 LYS A O 1
ATOM 996 N N . PRO A 1 128 ? 9.706 -1.330 5.339 1.00 92.69 128 PRO A N 1
ATOM 997 C CA . PRO A 1 128 ? 9.833 -1.855 3.991 1.00 92.69 128 PRO A CA 1
ATOM 998 C C . PRO A 1 128 ? 9.226 -3.255 3.875 1.00 92.69 128 PRO A C 1
ATOM 1000 O O . PRO A 1 128 ? 9.415 -4.085 4.763 1.00 92.69 128 PRO A O 1
ATOM 1003 N N . LEU A 1 129 ? 8.497 -3.506 2.791 1.00 92.25 129 LEU A N 1
ATOM 1004 C CA . LEU A 1 129 ? 7.728 -4.735 2.577 1.00 92.25 129 LEU A CA 1
ATOM 1005 C C . LEU A 1 129 ? 7.927 -5.242 1.153 1.00 92.25 129 LEU A C 1
ATOM 1007 O O . LEU A 1 129 ? 7.742 -4.406 0.275 1.00 92.25 129 LEU A O 1
ATOM 1011 N N . PRO A 1 130 ? 8.206 -6.543 0.933 1.00 91.50 130 PRO A N 1
ATOM 1012 C CA . PRO A 1 130 ? 8.609 -7.167 -0.335 1.00 91.50 130 PRO A CA 1
ATOM 1013 C C . PRO A 1 130 ? 7.430 -7.439 -1.277 1.00 91.50 130 PRO A C 1
ATOM 1015 O O . PRO A 1 130 ? 7.120 -8.581 -1.618 1.00 91.50 130 PRO A O 1
ATOM 1018 N N . PHE A 1 131 ? 6.731 -6.381 -1.682 1.00 93.62 131 PHE A N 1
ATOM 1019 C CA . PHE A 1 131 ? 5.584 -6.504 -2.574 1.00 93.62 131 PHE A CA 1
ATOM 1020 C C . PHE A 1 131 ? 5.464 -5.340 -3.548 1.00 93.62 131 PHE A C 1
ATOM 1022 O O . PHE A 1 131 ? 5.882 -4.212 -3.280 1.00 93.62 131 PHE A O 1
ATOM 1029 N N . CYS A 1 132 ? 4.806 -5.593 -4.669 1.00 94.38 132 CYS A N 1
ATOM 1030 C CA . CYS A 1 132 ? 4.487 -4.595 -5.675 1.00 94.38 132 CYS A CA 1
ATOM 1031 C C . CYS A 1 132 ? 3.065 -4.780 -6.201 1.00 94.38 132 CYS A C 1
ATOM 1033 O O . CYS A 1 132 ? 2.432 -5.806 -5.976 1.00 94.38 132 CYS A O 1
ATOM 1035 N N . ILE A 1 133 ? 2.539 -3.761 -6.875 1.00 94.94 133 ILE A N 1
ATOM 1036 C CA . ILE A 1 133 ? 1.219 -3.813 -7.498 1.00 94.94 133 ILE A CA 1
ATOM 1037 C C . ILE A 1 133 ? 1.389 -4.059 -8.987 1.00 94.94 133 ILE A C 1
ATOM 1039 O O . ILE A 1 133 ? 1.887 -3.191 -9.713 1.00 94.94 133 ILE A O 1
ATOM 1043 N N . MET A 1 134 ? 0.923 -5.222 -9.424 1.00 95.19 134 MET A N 1
ATOM 1044 C CA . MET A 1 134 ? 0.925 -5.627 -10.821 1.00 95.19 134 MET A CA 1
ATOM 1045 C C . MET A 1 134 ? 0.149 -4.624 -11.672 1.00 95.19 134 MET A C 1
ATOM 1047 O O . MET A 1 134 ? -0.854 -4.044 -11.238 1.00 95.19 134 MET A O 1
ATOM 1051 N N . THR A 1 135 ? 0.628 -4.367 -12.886 1.00 93.88 135 THR A N 1
ATOM 1052 C CA . THR A 1 135 ? -0.061 -3.459 -13.798 1.00 93.88 135 THR A CA 1
ATOM 1053 C C . THR A 1 135 ? 0.107 -3.857 -15.258 1.00 93.88 135 THR A C 1
ATOM 1055 O O . THR A 1 135 ? 1.208 -4.108 -15.737 1.00 93.88 135 THR A O 1
ATOM 1058 N N . ASP A 1 136 ? -1.015 -3.859 -15.963 1.00 92.75 136 ASP A N 1
ATOM 1059 C CA . ASP A 1 136 ? -1.163 -3.977 -17.419 1.00 92.75 136 ASP A CA 1
ATOM 1060 C C . ASP A 1 136 ? -1.155 -2.615 -18.130 1.00 92.75 136 ASP A C 1
ATOM 1062 O O . ASP A 1 136 ? -1.158 -2.532 -19.352 1.00 92.75 136 ASP A O 1
ATOM 1066 N N . ARG A 1 137 ? -1.143 -1.524 -17.360 1.00 94.50 137 ARG A N 1
ATOM 1067 C CA . ARG A 1 137 ? -1.183 -0.163 -17.885 1.00 94.50 137 ARG A CA 1
ATOM 1068 C C . ARG A 1 137 ? 0.145 0.216 -18.513 1.00 94.50 137 ARG A C 1
ATOM 1070 O O . ARG A 1 137 ? 1.211 -0.185 -18.038 1.00 94.50 137 ARG A O 1
ATOM 1077 N N . THR A 1 138 ? 0.050 1.081 -19.512 1.00 95.56 138 THR A N 1
ATOM 1078 C CA . THR A 1 138 ? 1.204 1.705 -20.139 1.00 95.56 138 THR A CA 1
ATOM 1079 C C . THR A 1 138 ? 1.628 2.960 -19.383 1.00 95.56 138 THR A C 1
ATOM 1081 O O . THR A 1 138 ? 0.804 3.696 -18.827 1.00 95.56 138 THR A O 1
ATOM 1084 N N . TYR A 1 139 ? 2.936 3.186 -19.339 1.00 95.06 139 TYR A N 1
ATOM 1085 C CA . TYR A 1 139 ? 3.563 4.331 -18.688 1.00 95.06 139 TYR A CA 1
ATOM 1086 C C . TYR A 1 139 ? 4.763 4.800 -19.501 1.00 95.06 139 TYR A C 1
ATOM 1088 O O . TYR A 1 139 ? 5.424 3.988 -20.146 1.00 95.06 139 TYR A O 1
ATOM 1096 N N . ASP A 1 140 ? 5.069 6.094 -19.425 1.00 94.69 140 ASP A N 1
ATOM 1097 C CA . ASP A 1 140 ? 6.257 6.630 -20.079 1.00 94.69 140 ASP A CA 1
ATOM 1098 C C . ASP A 1 140 ? 7.548 6.101 -19.442 1.00 94.69 140 ASP A C 1
ATOM 1100 O O . ASP A 1 140 ? 7.671 6.015 -18.215 1.00 94.69 140 ASP A O 1
ATOM 1104 N N . PHE A 1 141 ? 8.530 5.799 -20.284 1.00 93.62 141 PHE A N 1
ATOM 1105 C CA . PHE A 1 141 ? 9.849 5.326 -19.913 1.00 93.62 141 PHE A CA 1
ATOM 1106 C C . PHE A 1 141 ? 10.951 6.030 -20.743 1.00 93.62 141 PHE A C 1
ATOM 1108 O O . PHE A 1 141 ? 10.951 5.958 -21.969 1.00 93.62 141 PHE A O 1
ATOM 1115 N N . PRO A 1 142 ? 11.934 6.691 -20.100 1.00 92.88 142 PRO A N 1
ATOM 1116 C CA . PRO A 1 142 ? 12.039 6.910 -18.660 1.00 92.88 142 PRO A CA 1
ATOM 1117 C C . PRO A 1 142 ? 10.911 7.827 -18.148 1.00 92.88 142 PRO A C 1
ATOM 1119 O O . PRO A 1 142 ? 10.474 8.729 -18.865 1.00 92.88 142 PRO A O 1
ATOM 1122 N N . PRO A 1 143 ? 10.437 7.637 -16.904 1.00 93.19 143 PRO A N 1
ATOM 1123 C CA . PRO A 1 143 ? 9.356 8.451 -16.370 1.00 93.19 143 PRO A CA 1
ATOM 1124 C C . PRO A 1 143 ? 9.801 9.909 -16.188 1.00 93.19 143 PRO A C 1
ATOM 1126 O O . PRO A 1 143 ? 10.945 10.200 -15.826 1.00 93.19 143 PRO A O 1
ATOM 1129 N N . SER A 1 144 ? 8.866 10.840 -16.388 1.00 93.06 144 SER A N 1
ATOM 1130 C CA . SER A 1 144 ? 9.047 12.242 -15.991 1.00 93.06 144 SER A CA 1
ATOM 1131 C C . SER A 1 144 ? 9.124 12.378 -14.461 1.00 93.06 144 SER A C 1
ATOM 1133 O O . SER A 1 144 ? 8.873 11.423 -13.730 1.00 93.06 144 SER A O 1
ATOM 1135 N N . SER A 1 145 ? 9.427 13.571 -13.936 1.00 91.44 145 SER A N 1
ATOM 1136 C CA . SER A 1 145 ? 9.547 13.795 -12.481 1.00 91.44 145 SER A CA 1
ATOM 1137 C C . SER A 1 145 ? 8.279 13.456 -11.680 1.00 91.44 145 SER A C 1
ATOM 1139 O O . SER A 1 145 ? 8.375 13.090 -10.508 1.00 91.44 145 SER A O 1
ATOM 1141 N N . TYR A 1 146 ? 7.109 13.530 -12.320 1.00 90.06 146 TYR A N 1
ATOM 1142 C CA . TYR A 1 146 ? 5.806 13.098 -11.796 1.00 90.06 146 TYR A CA 1
ATOM 1143 C C . TYR A 1 146 ? 5.234 11.909 -12.592 1.00 90.06 146 TYR A C 1
ATOM 1145 O O . TYR A 1 146 ? 4.023 11.689 -12.629 1.00 90.06 146 TYR A O 1
ATOM 1153 N N . GLY A 1 147 ? 6.095 11.152 -13.271 1.00 91.38 147 GLY A N 1
ATOM 1154 C CA . GLY A 1 147 ? 5.741 9.905 -13.939 1.00 91.38 147 GLY A CA 1
ATOM 1155 C C . GLY A 1 147 ? 5.553 8.768 -12.938 1.00 91.38 147 GLY A C 1
ATOM 1156 O O . GLY A 1 147 ? 5.760 8.934 -11.739 1.00 91.38 147 GLY A O 1
ATOM 1157 N N . VAL A 1 148 ? 5.146 7.601 -13.427 1.00 91.69 148 VAL A N 1
ATOM 1158 C CA . VAL A 1 148 ? 5.034 6.387 -12.611 1.00 91.69 148 VAL A CA 1
ATOM 1159 C C . VAL A 1 148 ? 6.143 5.440 -13.031 1.00 91.69 148 VAL A C 1
ATOM 1161 O O . VAL A 1 148 ? 6.215 5.048 -14.190 1.00 91.69 148 VAL A O 1
ATOM 1164 N N . LEU A 1 149 ? 7.002 5.068 -12.087 1.00 92.69 149 LEU A N 1
ATOM 1165 C CA . LEU A 1 149 ? 7.988 4.016 -12.316 1.00 92.69 149 LEU A CA 1
ATOM 1166 C C . LEU A 1 149 ? 7.308 2.644 -12.326 1.00 92.69 149 LEU A C 1
ATOM 1168 O O . LEU A 1 149 ? 6.389 2.404 -11.538 1.00 92.69 149 LEU A O 1
ATOM 1172 N N . VAL A 1 150 ? 7.808 1.738 -13.164 1.00 95.50 150 VAL A N 1
ATOM 1173 C CA . VAL A 1 150 ? 7.382 0.336 -13.188 1.00 95.50 150 VAL A CA 1
ATOM 1174 C C . VAL A 1 150 ? 8.599 -0.551 -12.964 1.00 95.50 150 VAL A C 1
ATOM 1176 O O . VAL A 1 150 ? 9.524 -0.580 -13.773 1.00 95.50 150 VAL A O 1
ATOM 1179 N N . ALA A 1 151 ? 8.612 -1.253 -11.837 1.00 95.25 151 ALA A N 1
ATOM 1180 C CA . ALA A 1 151 ? 9.654 -2.202 -11.491 1.00 95.25 151 ALA A CA 1
ATOM 1181 C C . ALA A 1 151 ? 9.494 -3.509 -12.280 1.00 95.25 151 ALA A C 1
ATOM 1183 O O . ALA A 1 151 ? 8.381 -3.978 -12.525 1.00 95.25 151 ALA A O 1
ATOM 1184 N N . ALA A 1 152 ? 10.61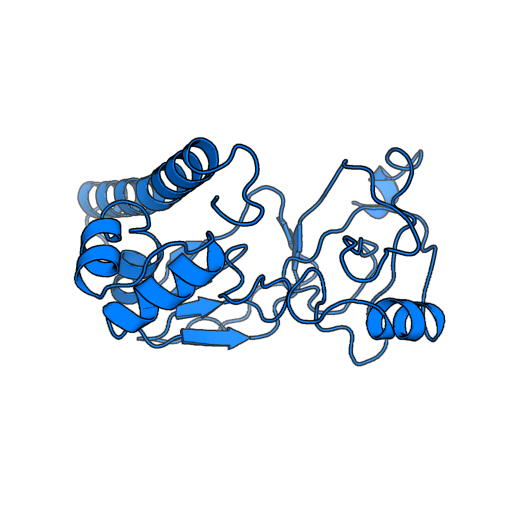4 -4.134 -12.626 1.00 95.00 152 ALA A N 1
ATOM 1185 C CA . ALA A 1 152 ? 10.607 -5.513 -13.088 1.00 95.00 152 ALA A CA 1
ATOM 1186 C C . ALA A 1 152 ? 10.266 -6.436 -11.921 1.00 95.00 152 ALA A C 1
ATOM 1188 O O . ALA A 1 152 ? 10.825 -6.267 -10.835 1.00 95.00 152 ALA A O 1
ATOM 1189 N N . LEU A 1 153 ? 9.414 -7.437 -12.158 1.00 93.50 153 LEU A N 1
ATOM 1190 C CA . LEU A 1 153 ? 9.102 -8.472 -11.162 1.00 93.50 153 LEU A CA 1
ATOM 1191 C C . LEU A 1 153 ? 10.350 -9.178 -10.611 1.00 93.50 153 LEU A C 1
ATOM 1193 O O . LEU A 1 153 ? 10.383 -9.553 -9.448 1.00 93.50 153 LEU A O 1
ATOM 1197 N N . SER A 1 154 ? 11.418 -9.273 -11.410 1.00 91.69 154 SER A N 1
ATOM 1198 C CA . SER A 1 154 ? 12.714 -9.836 -10.997 1.00 91.69 154 SER A CA 1
ATOM 1199 C C . SER A 1 154 ? 13.533 -8.948 -10.038 1.00 91.69 154 SER A C 1
ATOM 1201 O O . SER A 1 154 ? 14.707 -9.239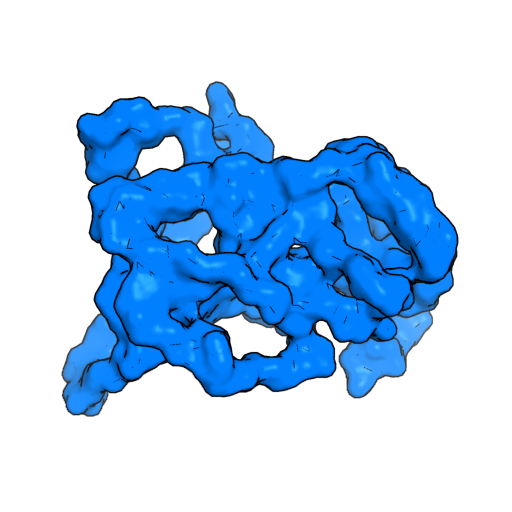 -9.767 1.00 91.69 154 SER A O 1
ATOM 1203 N N . SER A 1 155 ? 12.964 -7.836 -9.565 1.00 91.62 155 SER A N 1
ATOM 1204 C CA . SER A 1 155 ? 13.564 -6.971 -8.546 1.00 91.62 155 SER A CA 1
ATOM 1205 C C . SER A 1 155 ? 13.474 -7.620 -7.167 1.00 91.62 155 SER A C 1
ATOM 1207 O O . SER A 1 155 ? 12.435 -8.152 -6.802 1.00 91.62 155 SER A O 1
ATOM 1209 N N . ARG A 1 156 ? 14.553 -7.535 -6.381 1.00 84.69 156 ARG A N 1
ATOM 1210 C CA . ARG A 1 156 ? 14.625 -8.128 -5.028 1.00 84.69 156 ARG A CA 1
ATOM 1211 C C . ARG A 1 156 ? 14.288 -7.156 -3.897 1.00 84.69 156 ARG A C 1
ATOM 1213 O O . ARG A 1 156 ? 14.181 -7.566 -2.751 1.00 84.69 156 ARG A O 1
ATOM 1220 N N . GLY A 1 157 ? 14.271 -5.856 -4.185 1.00 77.56 157 GLY A N 1
ATOM 1221 C CA . GLY A 1 157 ? 14.082 -4.831 -3.159 1.00 77.56 157 GLY A CA 1
ATOM 1222 C C . GLY A 1 157 ? 12.644 -4.819 -2.666 1.00 77.56 157 GLY A C 1
ATOM 1223 O O . GLY A 1 157 ? 11.782 -5.310 -3.381 1.00 77.56 157 GLY A O 1
ATOM 1224 N N . PRO A 1 158 ? 12.353 -4.223 -1.500 1.00 86.50 158 PRO A N 1
ATOM 1225 C CA . PRO A 1 158 ? 11.014 -4.282 -0.938 1.00 86.50 158 PRO A CA 1
ATOM 1226 C C . PRO A 1 158 ? 9.931 -3.799 -1.934 1.00 86.50 158 PRO A C 1
ATOM 1228 O O . PRO A 1 158 ? 8.850 -4.352 -1.982 1.00 86.50 158 PRO A O 1
ATOM 1231 N N . LEU A 1 159 ? 10.206 -2.871 -2.858 1.00 91.62 159 LEU A N 1
ATOM 1232 C CA . LEU A 1 159 ? 9.239 -2.308 -3.829 1.00 91.62 159 LEU A CA 1
ATOM 1233 C C . LEU A 1 159 ? 8.093 -1.520 -3.167 1.00 91.62 159 LEU A C 1
ATOM 1235 O O . LEU A 1 159 ? 7.665 -0.515 -3.734 1.00 91.62 159 LEU A O 1
ATOM 1239 N N . ASN A 1 160 ? 7.663 -1.872 -1.952 1.00 92.88 160 ASN A N 1
ATOM 1240 C CA . ASN A 1 160 ? 6.729 -1.133 -1.098 1.00 92.88 160 ASN A CA 1
ATOM 1241 C C . ASN A 1 160 ? 5.417 -0.776 -1.803 1.00 92.88 160 ASN A C 1
ATOM 1243 O O . ASN A 1 160 ? 4.882 0.329 -1.685 1.00 92.88 160 ASN A O 1
ATOM 1247 N N . GLY A 1 161 ? 4.909 -1.704 -2.602 1.00 93.06 161 GLY A N 1
ATOM 1248 C CA . GLY A 1 161 ? 3.708 -1.507 -3.387 1.00 93.06 161 GLY A CA 1
ATOM 1249 C C . GLY A 1 161 ? 3.911 -0.629 -4.616 1.00 93.06 161 GLY A C 1
ATOM 1250 O O . GLY A 1 161 ? 2.909 -0.194 -5.174 1.00 93.06 161 GLY A O 1
ATOM 1251 N N . ALA A 1 162 ? 5.139 -0.352 -5.072 1.00 93.31 162 ALA A N 1
ATOM 1252 C CA . ALA A 1 162 ? 5.384 0.279 -6.373 1.00 93.31 162 ALA A CA 1
ATOM 1253 C C . ALA A 1 162 ? 4.714 -0.506 -7.511 1.00 93.31 162 ALA A C 1
ATOM 1255 O O . ALA A 1 162 ? 4.359 -1.672 -7.353 1.00 93.31 162 ALA A O 1
ATOM 1256 N N . LYS A 1 163 ? 4.509 0.132 -8.667 1.00 95.12 163 LYS A N 1
ATOM 1257 C CA . LYS A 1 163 ? 3.997 -0.595 -9.832 1.00 95.12 163 LYS A CA 1
ATOM 1258 C C . LYS A 1 163 ? 5.051 -1.569 -10.341 1.00 95.12 163 LYS A C 1
ATOM 1260 O O . LYS A 1 163 ? 6.230 -1.226 -10.354 1.00 95.12 163 LYS A O 1
ATOM 1265 N N . CYS A 1 164 ? 4.628 -2.755 -10.760 1.00 95.12 164 CYS A N 1
ATOM 1266 C CA . CYS A 1 164 ? 5.511 -3.754 -11.346 1.00 95.12 164 CYS A CA 1
ATOM 1267 C C . CYS A 1 164 ? 4.824 -4.546 -12.456 1.00 95.12 164 CYS A C 1
ATOM 1269 O O . CYS A 1 164 ? 3.594 -4.574 -12.536 1.00 95.12 164 CYS A O 1
ATOM 1271 N N . ARG A 1 165 ? 5.630 -5.180 -13.310 1.00 95.75 165 ARG A N 1
ATOM 1272 C CA . ARG A 1 165 ? 5.156 -6.159 -14.292 1.00 95.75 165 ARG A CA 1
ATOM 1273 C C . ARG A 1 165 ? 6.257 -7.164 -14.667 1.00 95.75 165 ARG A C 1
ATOM 1275 O O . ARG A 1 165 ? 7.440 -6.867 -14.461 1.00 95.75 165 ARG A O 1
ATOM 1282 N N . PRO A 1 166 ? 5.896 -8.350 -15.181 1.00 95.50 166 PRO A N 1
ATOM 1283 C CA . PRO A 1 166 ? 6.846 -9.260 -15.810 1.00 95.50 166 PRO A CA 1
ATOM 1284 C C . PRO A 1 166 ? 7.367 -8.600 -17.084 1.00 95.50 166 PRO A C 1
ATOM 1286 O O . PRO A 1 166 ? 6.588 -8.147 -17.919 1.00 95.50 166 PRO A O 1
ATOM 1289 N N . CYS A 1 167 ? 8.684 -8.477 -17.196 1.00 95.25 167 CYS A N 1
ATOM 1290 C CA . CYS A 1 167 ? 9.324 -7.840 -18.339 1.00 95.25 167 CYS A CA 1
ATOM 1291 C C . CYS A 1 167 ? 10.792 -8.243 -18.434 1.00 95.25 167 CYS A C 1
ATOM 1293 O O . CYS A 1 167 ? 11.427 -8.623 -17.438 1.00 95.25 167 CYS A O 1
ATOM 1295 N N . THR A 1 168 ? 11.352 -8.047 -19.617 1.00 94.81 168 THR A N 1
ATOM 1296 C CA . THR A 1 168 ? 12.787 -7.948 -19.812 1.00 94.81 168 THR A CA 1
ATOM 1297 C C . THR A 1 168 ? 13.280 -6.653 -19.168 1.00 94.81 168 THR A C 1
ATOM 1299 O O . THR A 1 168 ? 12.716 -5.573 -19.341 1.00 94.81 168 THR A O 1
ATOM 1302 N N . VAL A 1 169 ? 14.344 -6.750 -18.372 1.00 95.62 169 VAL A N 1
ATOM 1303 C CA . VAL A 1 169 ? 14.874 -5.606 -17.621 1.00 95.62 169 VAL A CA 1
ATOM 1304 C C . VAL A 1 169 ? 15.423 -4.558 -18.589 1.00 95.62 169 VAL A C 1
ATOM 1306 O O . VAL A 1 169 ? 16.462 -4.772 -19.208 1.00 95.62 169 VAL A O 1
ATOM 1309 N N . ALA A 1 170 ? 14.762 -3.404 -18.659 1.00 96.25 170 ALA A N 1
ATOM 1310 C CA . ALA A 1 170 ? 15.179 -2.288 -19.505 1.00 96.25 170 ALA A CA 1
ATOM 1311 C C . ALA A 1 170 ? 16.267 -1.432 -18.840 1.00 96.25 170 ALA A C 1
ATOM 1313 O O . ALA A 1 170 ? 17.095 -0.820 -19.511 1.00 96.25 170 ALA A O 1
ATOM 1314 N N . CYS A 1 171 ? 16.272 -1.371 -17.506 1.00 95.25 171 CYS A N 1
ATOM 1315 C CA . CYS A 1 171 ? 17.159 -0.486 -16.760 1.00 95.25 171 CYS A CA 1
ATOM 1316 C C . CYS A 1 171 ? 17.540 -1.078 -15.401 1.00 95.25 171 CYS A C 1
ATOM 1318 O O . CYS A 1 171 ? 16.694 -1.527 -14.626 1.00 95.25 171 CYS A O 1
ATOM 1320 N N . SER A 1 172 ? 18.845 -1.095 -15.124 1.00 94.19 172 SER A N 1
ATOM 1321 C CA . SER A 1 172 ? 19.441 -1.626 -13.894 1.00 94.19 172 SER A CA 1
ATOM 1322 C C . SER A 1 172 ? 20.668 -0.802 -13.482 1.00 94.19 172 SER A C 1
ATOM 1324 O O . SER A 1 172 ? 21.200 -0.024 -14.277 1.00 94.19 172 SER A O 1
ATOM 1326 N N . GLY A 1 173 ? 21.106 -0.938 -12.227 1.00 91.88 173 GLY A N 1
ATOM 1327 C CA . GLY A 1 173 ? 22.311 -0.270 -11.726 1.00 91.88 173 GLY A CA 1
ATOM 1328 C C . GLY A 1 173 ? 22.244 1.258 -11.837 1.00 91.88 173 GLY A C 1
ATOM 1329 O O . GLY A 1 173 ? 21.304 1.883 -11.347 1.00 91.88 173 GLY A O 1
ATOM 1330 N N . SER A 1 174 ? 23.239 1.868 -12.487 1.00 92.19 174 SER A N 1
ATOM 1331 C CA . SER A 1 174 ? 23.350 3.330 -12.625 1.00 92.19 174 SER A CA 1
ATOM 1332 C C . SER A 1 174 ? 22.165 3.972 -13.348 1.00 92.19 174 SER A C 1
ATOM 1334 O O . SER A 1 174 ? 21.776 5.083 -12.995 1.00 92.19 174 SER A O 1
ATOM 1336 N N . CYS A 1 175 ? 21.542 3.267 -14.297 1.00 94.12 175 CYS A N 1
ATOM 1337 C CA . CYS A 1 175 ? 20.345 3.755 -14.978 1.00 94.12 175 CYS A CA 1
ATOM 1338 C C . CYS A 1 175 ? 19.180 3.962 -13.988 1.00 94.12 175 CYS A C 1
ATOM 1340 O O . CYS A 1 175 ? 18.484 4.976 -14.045 1.00 94.12 175 CYS A O 1
ATOM 1342 N N . VAL A 1 176 ? 19.004 3.049 -13.021 1.00 93.69 176 VAL A N 1
ATOM 1343 C CA . VAL A 1 176 ? 17.964 3.180 -11.984 1.00 93.69 176 VAL A CA 1
ATOM 1344 C C . VAL A 1 176 ? 18.260 4.379 -11.097 1.00 93.69 176 VAL A C 1
ATOM 1346 O O . VAL A 1 176 ? 17.353 5.153 -10.811 1.00 93.69 176 VAL A O 1
ATOM 1349 N N . ALA A 1 177 ? 19.524 4.585 -10.722 1.00 91.94 177 ALA A N 1
ATOM 1350 C CA . ALA A 1 177 ? 19.923 5.749 -9.937 1.00 91.94 177 ALA A CA 1
ATOM 1351 C C . ALA A 1 177 ? 19.590 7.073 -10.645 1.00 91.94 177 ALA A C 1
ATOM 1353 O O . ALA A 1 177 ? 19.109 8.008 -10.006 1.00 91.94 177 ALA A O 1
ATOM 1354 N N . GLU A 1 178 ? 19.784 7.141 -11.964 1.00 92.50 178 GLU A N 1
ATOM 1355 C CA . GLU A 1 178 ? 19.434 8.319 -12.758 1.00 92.50 178 GLU A CA 1
ATOM 1356 C C . GLU A 1 178 ? 17.917 8.565 -12.792 1.00 92.50 178 GLU A C 1
ATOM 1358 O O . GLU A 1 178 ? 17.468 9.693 -12.572 1.00 92.50 178 GLU A O 1
ATOM 1363 N N . VAL A 1 179 ? 17.118 7.516 -13.023 1.00 92.75 179 VAL A N 1
ATOM 1364 C CA . VAL A 1 179 ? 15.648 7.606 -13.019 1.00 92.75 179 VAL A CA 1
ATOM 1365 C C . VAL A 1 179 ? 15.135 8.021 -11.638 1.00 92.75 179 VAL A C 1
ATOM 1367 O O . VAL A 1 179 ? 14.366 8.975 -11.513 1.00 92.75 179 VAL A O 1
ATOM 1370 N N . MET A 1 180 ? 15.603 7.356 -10.583 1.00 89.94 180 MET A N 1
ATOM 1371 C CA . MET A 1 180 ? 15.175 7.615 -9.209 1.00 89.94 180 MET A CA 1
ATOM 1372 C C . MET A 1 180 ? 15.611 8.991 -8.703 1.00 89.94 180 MET A C 1
ATOM 1374 O O . MET A 1 180 ? 14.895 9.592 -7.904 1.00 89.94 180 MET A O 1
ATOM 1378 N N . GLY A 1 181 ? 16.741 9.518 -9.185 1.00 90.25 181 GLY A N 1
ATOM 1379 C CA . GLY A 1 181 ? 17.201 10.874 -8.881 1.00 90.25 181 GLY A CA 1
ATOM 1380 C C . GLY A 1 181 ? 16.321 11.980 -9.476 1.00 90.25 181 GLY A C 1
ATOM 1381 O O . GLY A 1 181 ? 16.296 13.089 -8.946 1.00 90.25 181 GLY A O 1
ATOM 1382 N N . LYS A 1 182 ? 15.575 11.686 -10.549 1.00 90.62 182 LYS A N 1
ATOM 1383 C CA . LYS A 1 182 ? 14.658 12.633 -11.212 1.00 90.62 182 LYS A CA 1
ATOM 1384 C C . LYS A 1 182 ? 13.236 12.591 -10.645 1.00 90.62 182 LYS A C 1
ATOM 1386 O O . LYS A 1 182 ? 12.492 13.562 -10.789 1.00 90.62 182 LYS A O 1
ATOM 1391 N N . LEU A 1 183 ? 12.846 11.478 -10.024 1.00 89.75 183 LEU A N 1
ATOM 1392 C CA . LEU A 1 183 ? 11.489 11.262 -9.529 1.00 89.75 183 LEU A CA 1
ATOM 1393 C C . LEU A 1 183 ? 11.200 12.032 -8.240 1.00 89.75 183 LEU A C 1
ATOM 1395 O O . LEU A 1 183 ? 11.999 12.076 -7.304 1.00 89.75 183 LEU A O 1
ATOM 1399 N N . ASN A 1 184 ? 9.998 12.599 -8.164 1.00 88.00 184 ASN A N 1
ATOM 1400 C CA . ASN A 1 184 ? 9.530 13.267 -6.962 1.00 88.00 184 ASN A CA 1
ATOM 1401 C C . ASN A 1 184 ? 9.288 12.248 -5.832 1.00 88.00 184 ASN A C 1
ATOM 1403 O O . ASN A 1 184 ? 8.491 11.318 -5.978 1.00 88.00 184 ASN A O 1
ATOM 1407 N N . ARG A 1 185 ? 9.935 12.466 -4.678 1.00 84.69 185 ARG A N 1
ATOM 1408 C CA . ARG A 1 185 ? 9.818 11.596 -3.493 1.00 84.69 185 ARG A CA 1
ATOM 1409 C C . ARG A 1 185 ? 8.390 11.454 -2.959 1.00 84.69 185 ARG A C 1
ATOM 1411 O O . ARG A 1 185 ? 8.060 10.421 -2.395 1.00 84.69 185 ARG A O 1
ATOM 1418 N N . GLY A 1 186 ? 7.556 12.475 -3.143 1.00 81.50 186 GLY A N 1
ATOM 1419 C CA . GLY A 1 186 ? 6.146 12.485 -2.756 1.00 81.50 186 GLY A CA 1
ATOM 1420 C C . GLY A 1 186 ? 5.200 12.067 -3.882 1.00 81.50 186 GLY A C 1
ATOM 1421 O O . GLY A 1 186 ? 4.068 12.538 -3.913 1.00 81.50 186 GLY A O 1
ATOM 1422 N N . TRP A 1 187 ? 5.667 11.285 -4.859 1.00 81.75 187 TRP A N 1
ATOM 1423 C CA . TRP A 1 187 ? 4.845 10.767 -5.953 1.00 81.75 187 TRP A CA 1
ATOM 1424 C C . TRP A 1 187 ? 4.995 9.243 -6.064 1.00 81.75 187 TRP A C 1
ATOM 1426 O O . TRP A 1 187 ? 4.563 8.519 -5.173 1.00 81.75 187 TRP A O 1
ATOM 1436 N N . SER A 1 188 ? 5.618 8.727 -7.125 1.00 81.50 188 SER A N 1
ATOM 1437 C CA . SER A 1 188 ? 5.785 7.285 -7.352 1.00 81.50 188 SER A CA 1
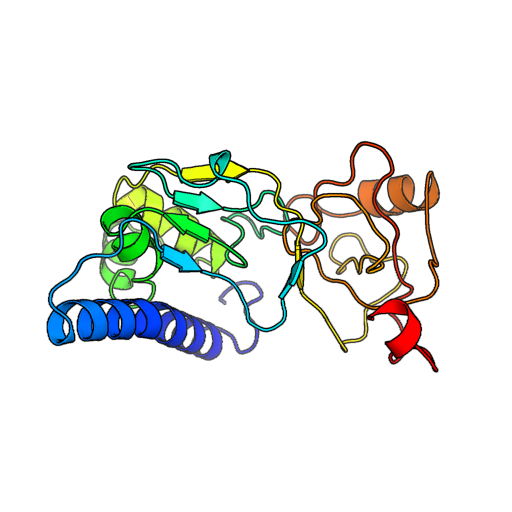ATOM 1438 C C . SER A 1 188 ? 7.083 6.714 -6.786 1.00 81.50 188 SER A C 1
ATOM 1440 O O . SER A 1 188 ? 7.352 5.531 -6.974 1.00 81.50 188 SER A O 1
ATOM 1442 N N . TRP A 1 189 ? 7.927 7.549 -6.184 1.00 86.88 189 TRP A N 1
ATOM 1443 C CA . TRP A 1 189 ? 9.226 7.136 -5.670 1.00 86.88 189 TRP A CA 1
ATOM 1444 C C . TRP A 1 189 ? 9.066 6.062 -4.586 1.00 86.88 189 TRP A C 1
ATOM 1446 O O . TRP A 1 189 ? 8.177 6.148 -3.739 1.00 86.88 189 TRP A O 1
ATOM 1456 N N . THR A 1 190 ? 9.937 5.059 -4.595 1.00 86.62 190 THR A N 1
ATOM 1457 C CA . THR A 1 190 ? 9.995 3.997 -3.584 1.00 86.62 190 THR A CA 1
ATOM 1458 C C . THR A 1 190 ? 11.447 3.736 -3.200 1.00 86.62 190 THR A C 1
ATOM 1460 O O . THR A 1 190 ? 12.358 4.098 -3.945 1.00 86.62 190 THR A O 1
ATOM 1463 N N . GLU A 1 191 ? 11.661 3.097 -2.054 1.00 83.50 191 GLU A N 1
ATOM 1464 C CA . GLU A 1 191 ? 12.993 2.679 -1.624 1.00 83.50 191 GLU A CA 1
ATOM 1465 C C . GLU A 1 191 ? 13.613 1.718 -2.646 1.00 83.50 191 GLU A C 1
ATOM 1467 O O . GLU A 1 191 ? 13.013 0.710 -3.030 1.00 83.50 191 GLU A O 1
ATOM 1472 N N . TRP A 1 192 ? 14.823 2.048 -3.091 1.00 83.25 192 TRP A N 1
ATOM 1473 C CA . TRP A 1 192 ? 15.560 1.334 -4.142 1.00 83.25 192 TRP A CA 1
ATOM 1474 C C . TRP A 1 192 ? 17.031 1.101 -3.769 1.00 83.25 192 TRP A C 1
ATOM 1476 O O . TRP A 1 192 ? 17.828 0.660 -4.603 1.00 83.25 192 TRP A O 1
ATOM 1486 N N . GLU A 1 193 ? 17.398 1.414 -2.522 1.00 71.12 193 GLU A N 1
ATOM 1487 C CA . GLU A 1 193 ? 18.760 1.272 -2.018 1.00 71.12 193 GLU A CA 1
ATOM 1488 C C . GLU A 1 193 ? 19.266 -0.178 -2.158 1.00 71.12 193 GLU A C 1
ATOM 1490 O O . GLU A 1 193 ? 18.503 -1.142 -2.281 1.00 71.12 193 GLU A O 1
ATOM 1495 N N . ASN A 1 194 ? 20.592 -0.326 -2.185 1.00 71.56 194 ASN A N 1
ATOM 1496 C CA . ASN A 1 194 ? 21.313 -1.589 -2.404 1.00 71.56 194 ASN A CA 1
ATOM 1497 C C . ASN A 1 194 ? 21.248 -2.167 -3.831 1.00 71.56 194 ASN A C 1
ATOM 1499 O O . ASN A 1 194 ? 21.626 -3.318 -4.040 1.00 71.56 194 ASN A O 1
ATOM 1503 N N . GLY A 1 195 ? 20.804 -1.394 -4.832 1.00 69.69 195 GLY A N 1
ATOM 1504 C CA . GLY A 1 195 ? 20.876 -1.797 -6.249 1.00 69.69 195 GLY A CA 1
ATOM 1505 C C . GLY A 1 195 ? 19.992 -2.998 -6.605 1.00 69.69 195 GLY A C 1
ATOM 1506 O O . GLY A 1 195 ? 20.213 -3.670 -7.611 1.00 69.69 195 GLY A O 1
ATOM 1507 N N . THR A 1 196 ? 19.000 -3.283 -5.765 1.00 83.12 196 THR A N 1
ATOM 1508 C CA . THR A 1 196 ? 18.113 -4.449 -5.876 1.00 83.12 196 THR A CA 1
ATOM 1509 C C . THR A 1 196 ? 16.936 -4.220 -6.825 1.00 83.12 196 THR A C 1
ATOM 1511 O O . THR A 1 196 ? 16.280 -5.181 -7.239 1.00 83.12 196 THR A O 1
ATOM 1514 N N . MET A 1 197 ? 16.675 -2.958 -7.177 1.00 90.88 197 MET A N 1
ATOM 1515 C CA . MET A 1 197 ? 15.611 -2.550 -8.086 1.00 90.88 197 MET A CA 1
ATOM 1516 C C . MET A 1 197 ? 16.059 -2.608 -9.545 1.00 90.88 197 MET A C 1
ATOM 1518 O O . MET A 1 197 ? 17.151 -2.168 -9.906 1.00 90.88 197 MET A O 1
ATOM 1522 N N . LYS A 1 198 ? 15.163 -3.107 -10.390 1.00 94.62 198 LYS A N 1
ATOM 1523 C CA . LYS A 1 198 ? 15.261 -3.104 -11.846 1.00 94.62 198 LYS A CA 1
ATOM 1524 C C . LYS A 1 198 ? 13.965 -2.533 -12.409 1.00 94.62 198 LYS A C 1
ATOM 1526 O O . LYS A 1 198 ? 12.913 -2.702 -11.797 1.00 94.62 198 LYS A O 1
ATOM 1531 N N . LEU A 1 199 ? 14.021 -1.867 -13.556 1.00 95.38 199 LEU A N 1
ATOM 1532 C CA . LEU A 1 199 ? 12.851 -1.226 -14.160 1.00 95.38 199 LEU A CA 1
ATOM 1533 C C . LEU A 1 199 ? 12.470 -1.889 -15.484 1.00 95.38 199 LEU A C 1
ATOM 1535 O O . LEU A 1 199 ? 13.341 -2.324 -16.244 1.00 95.38 199 LEU A O 1
ATOM 1539 N N . CYS A 1 200 ? 11.165 -1.926 -15.738 1.00 96.00 200 CYS A N 1
ATOM 1540 C CA . CYS A 1 200 ? 10.589 -2.260 -17.033 1.00 96.00 200 CYS A CA 1
ATOM 1541 C C . CYS A 1 200 ? 10.475 -1.014 -17.902 1.00 96.00 200 CYS A C 1
ATOM 1543 O O . CYS A 1 200 ? 10.167 0.067 -17.393 1.00 96.00 200 CYS A O 1
ATOM 1545 N N . ASP A 1 201 ? 10.603 -1.196 -19.214 1.00 95.75 201 ASP A N 1
ATOM 1546 C CA . ASP A 1 201 ? 10.018 -0.247 -20.153 1.00 95.75 201 ASP A CA 1
ATOM 1547 C C . ASP A 1 201 ? 8.497 -0.418 -20.108 1.00 95.75 201 ASP A C 1
ATOM 1549 O O . ASP A 1 201 ? 7.992 -1.501 -20.393 1.00 95.75 201 ASP A O 1
ATOM 1553 N N . ALA A 1 202 ? 7.821 0.638 -19.653 1.00 95.31 202 ALA A N 1
ATOM 1554 C CA . ALA A 1 202 ? 6.386 0.841 -19.474 1.00 95.31 202 ALA A CA 1
ATOM 1555 C C . ALA A 1 202 ? 5.509 0.916 -20.735 1.00 95.31 202 ALA A C 1
ATOM 1557 O O . ALA A 1 202 ? 4.284 0.851 -20.629 1.00 95.31 202 ALA A O 1
ATOM 1558 N N . HIS A 1 203 ? 6.100 1.213 -21.896 1.00 95.50 203 HIS A N 1
ATOM 1559 C CA . HIS A 1 203 ? 5.375 1.938 -22.947 1.00 95.50 203 HIS A CA 1
ATOM 1560 C C . HIS A 1 203 ? 4.335 1.109 -23.706 1.00 95.50 203 HIS A C 1
ATOM 1562 O O . HIS A 1 203 ? 3.335 1.663 -24.164 1.00 95.50 203 HIS A O 1
ATOM 1568 N N . GLY A 1 204 ? 4.576 -0.194 -23.852 1.00 92.88 204 GLY A N 1
ATOM 1569 C CA . GLY A 1 204 ? 3.696 -1.122 -24.561 1.00 92.88 204 GLY A CA 1
ATOM 1570 C C . GLY A 1 204 ? 2.965 -2.099 -23.644 1.00 92.88 204 GLY A C 1
ATOM 1571 O O . GLY A 1 204 ? 3.092 -2.041 -22.413 1.00 92.88 204 GLY A O 1
ATOM 1572 N N . ASP A 1 205 ? 2.239 -3.018 -24.278 1.00 93.75 205 ASP A N 1
ATOM 1573 C CA . ASP A 1 205 ? 1.615 -4.175 -23.635 1.00 93.75 205 ASP A CA 1
ATOM 1574 C C . ASP A 1 205 ? 2.660 -5.086 -22.965 1.00 93.75 205 ASP A C 1
ATOM 1576 O O . ASP A 1 205 ? 3.873 -4.869 -23.061 1.00 93.75 205 ASP A O 1
ATOM 1580 N N . TRP A 1 206 ? 2.193 -6.107 -22.246 1.00 93.56 206 TRP A N 1
ATOM 1581 C CA . TRP A 1 206 ? 3.084 -7.131 -21.705 1.00 93.56 206 TRP A CA 1
ATOM 1582 C C . TRP A 1 206 ? 3.804 -7.882 -22.829 1.00 93.56 206 TRP A C 1
ATOM 1584 O O . TRP A 1 206 ? 3.232 -8.153 -23.884 1.00 93.56 206 TRP A O 1
ATOM 1594 N N . GLU A 1 207 ? 5.077 -8.196 -22.590 1.00 93.94 207 GLU A N 1
ATOM 1595 C CA . GLU A 1 207 ? 5.934 -8.882 -23.558 1.00 93.94 207 GLU A CA 1
ATOM 1596 C C . GLU A 1 207 ? 5.415 -10.296 -23.856 1.00 93.94 207 GLU A C 1
ATOM 1598 O O . GLU A 1 207 ? 4.867 -10.971 -22.983 1.00 93.94 207 GLU A O 1
ATOM 1603 N N . GLU A 1 208 ? 5.621 -10.783 -25.081 1.00 93.38 208 GLU A N 1
ATOM 1604 C CA . GLU A 1 208 ? 5.319 -12.176 -25.414 1.00 93.38 208 GLU A CA 1
ATOM 1605 C C . GLU A 1 208 ? 6.149 -13.127 -24.531 1.00 93.38 208 GLU A C 1
ATOM 1607 O O . GLU A 1 208 ? 7.373 -13.015 -24.452 1.00 93.38 208 GLU A O 1
ATOM 1612 N N . GLY A 1 209 ? 5.485 -14.077 -23.864 1.00 91.44 209 GLY A N 1
ATOM 1613 C CA . GLY A 1 209 ? 6.132 -15.018 -22.949 1.00 91.44 209 GLY A CA 1
ATOM 1614 C C . GLY A 1 209 ? 6.374 -14.478 -21.537 1.00 91.44 209 GLY A C 1
ATOM 1615 O O . GLY A 1 209 ? 7.156 -15.085 -20.798 1.00 91.44 209 GLY A O 1
ATOM 1616 N N . TRP A 1 210 ? 5.719 -13.375 -21.153 1.00 92.94 210 TRP A N 1
ATOM 1617 C CA . TRP A 1 210 ? 5.746 -12.819 -19.796 1.00 92.94 210 TRP A CA 1
ATOM 1618 C C . TRP A 1 210 ? 5.401 -13.852 -18.715 1.00 92.94 210 TRP A C 1
ATOM 1620 O O . TRP A 1 210 ? 5.897 -13.743 -17.594 1.00 92.94 210 TRP A O 1
ATOM 1630 N N . GLU A 1 211 ? 4.599 -14.867 -19.049 1.00 92.06 211 GLU A N 1
ATOM 1631 C CA . GLU A 1 211 ? 4.182 -15.946 -18.151 1.00 92.06 211 GLU A CA 1
ATOM 1632 C C . GLU A 1 211 ? 5.399 -16.662 -17.556 1.00 92.06 211 GLU A C 1
ATOM 1634 O O . GLU A 1 211 ? 5.438 -16.938 -16.366 1.00 92.06 211 GLU A O 1
ATOM 1639 N N . LYS A 1 212 ? 6.461 -16.848 -18.353 1.00 89.50 212 LYS A N 1
ATOM 1640 C CA . LYS A 1 212 ? 7.712 -17.500 -17.922 1.00 89.50 212 LYS A CA 1
ATOM 1641 C C . LYS A 1 212 ? 8.532 -16.678 -16.926 1.00 89.50 212 LYS A C 1
ATOM 1643 O O . LYS A 1 212 ? 9.507 -17.186 -16.383 1.00 89.50 212 LYS A O 1
ATOM 1648 N N . ILE A 1 213 ? 8.234 -15.385 -16.806 1.00 86.94 213 ILE A N 1
ATOM 1649 C CA . ILE A 1 213 ? 8.869 -14.464 -15.853 1.00 86.94 213 ILE A CA 1
ATOM 1650 C C . ILE A 1 213 ? 7.995 -14.328 -14.602 1.00 86.94 213 ILE A C 1
ATOM 1652 O O . ILE A 1 213 ? 8.501 -13.980 -13.537 1.00 86.94 213 ILE A O 1
ATOM 1656 N N . PHE A 1 214 ? 6.687 -14.521 -14.762 1.00 85.56 214 PHE A N 1
ATOM 1657 C CA . PHE A 1 214 ? 5.714 -14.435 -13.687 1.00 85.56 214 PHE A CA 1
ATOM 1658 C C . PHE A 1 214 ? 5.690 -15.695 -12.814 1.00 85.56 214 PHE A C 1
ATOM 1660 O O . PHE A 1 214 ? 5.616 -15.554 -11.594 1.00 85.56 214 PHE A O 1
ATOM 1667 N N . ASP A 1 215 ? 5.744 -16.876 -13.440 1.00 71.12 215 ASP A N 1
ATOM 1668 C CA . ASP A 1 215 ? 5.810 -18.192 -12.783 1.00 71.12 215 ASP A CA 1
ATOM 1669 C C . ASP A 1 215 ? 7.202 -18.488 -12.194 1.00 71.12 215 ASP A C 1
ATOM 1671 O O . ASP A 1 215 ? 7.258 -19.087 -11.092 1.00 71.12 215 ASP A O 1
#

Organism: Noccaea caerulescens (NCBI:txid107243)

Foldseek 3Di:
DQPPDVVPPVNLLVVLVVLLVVLVVQVVVCVVPVHADQKDKDADPQKDFPDDDDPVQEDALEKEAAAFQAQQATHPRIIMYGSVLSNQQSNLNVCVVLCVVVVNDSHDNRNSSRSSCVSVVRHYDHDQARMEGEDQAAWAPLAAQQTAFEWAPQFRGSCRHGHYAQADFPDFDVRVVVSLVRHDRNHRHHDCPPRRTTTHNRHDGHDVPSVVRVD

InterPro domains:
  IPR056698 Domain of unknown function DUF7796 [PF25072] (1-215)

Radius of gyration: 18.09 Å; chains: 1; bounding box: 44×40×45 Å